Protein AF-A0A176Z2N1-F1 (afdb_monomer)

Nearest PDB structures (foldseek):
  4nwi-assembly1_A  TM=4.231E-01  e=1.237E+00  Drosophila melanogaster
  5csk-assembly1_A  TM=3.607E-01  e=2.007E+00  Saccharomyces cerevisiae S288C
  2cn1-assembly1_A  TM=3.795E-01  e=9.661E+00  Homo sapiens
  6yra-assembly2_D  TM=1.879E-01  e=8.561E+00  Pseudomonas jessenii

Secondary structure (DSSP, 8-state):
----HHHHHHHHHHHHHHHH-HHHHHHHHHTSTTGGGTTPEE-HHHHHHHTT-TTS-TTS-B-BSS--STTTBT--BSEEEEEE-TTS--EEEEEEEEE-TT----TT-HHHHHHHHHHHHHHHS--TTSPP-SEEEEEEEE-GGGHHHHHHHHTT-SEEEEHHHHHHH-GGG--S--

Solvent-accessible surface area (backbone atoms only — not comparable to full-atom values): 9923 Å² total; per-residue (Å²): 131,84,73,53,74,63,61,46,35,54,48,48,48,54,58,47,36,49,70,76,30,65,66,57,32,25,54,58,27,50,55,30,98,48,36,94,45,27,82,36,46,65,39,54,68,60,41,31,61,60,49,76,42,92,86,56,65,57,39,43,91,49,60,38,74,87,43,80,51,90,24,27,60,65,39,69,38,61,33,48,48,44,32,29,34,86,88,68,83,46,35,33,38,37,41,25,44,75,38,59,85,86,59,77,79,63,94,84,46,59,72,43,63,13,45,49,52,27,33,55,47,34,38,81,56,44,52,93,60,48,73,86,36,77,41,55,44,27,25,35,40,30,36,64,94,43,46,79,81,39,51,93,45,47,83,43,27,72,20,76,47,34,53,65,53,40,40,71,78,40,55,93,59,59,66,60,77,130

Sequence (178 aa):
MKYGSIEYQYAAPIARSLVEDAEFRRWVLSKSKFSSSSDARILHKEMQAYRKNPTAEWWRFYFTEGCRCLGCSGKETDILAMFEDDGGSRRFAIHFEIKQPKDKFKADGVQARGYPLRAECWVDKPPPKVLPHHDASTGIFFSEGKRAEYAPHLDNFQTKITFEEIEREFPHLAEWAR

Organism: NCBI:txid1497615

Radius of gyration: 15.25 Å; Cα contacts (8 Å, |Δi|>4): 313; chains: 1; bounding box: 37×38×39 Å

pLDDT: mean 91.98, std 9.66, range [39.25, 98.69]

Structure (mmCIF, N/CA/C/O backbone):
data_AF-A0A176Z2N1-F1
#
_entry.id   AF-A0A176Z2N1-F1
#
loop_
_atom_site.group_PDB
_atom_site.id
_atom_site.type_symbol
_atom_site.label_atom_id
_atom_site.label_alt_id
_atom_site.label_comp_id
_atom_site.label_asym_id
_atom_site.label_entity_id
_atom_site.label_seq_id
_atom_site.pdbx_PDB_ins_code
_atom_site.Cartn_x
_atom_site.Cartn_y
_atom_site.Cartn_z
_atom_site.occupancy
_atom_site.B_iso_or_equiv
_atom_site.auth_seq_id
_atom_site.auth_comp_id
_atom_site.auth_asym_id
_atom_site.auth_atom_id
_atom_site.pdbx_PDB_model_num
ATOM 1 N N . MET A 1 1 ? 1.803 21.192 -1.354 1.00 39.25 1 MET A N 1
ATOM 2 C CA . MET A 1 1 ? 0.662 20.584 -0.642 1.00 39.25 1 MET A CA 1
ATOM 3 C C . MET A 1 1 ? 1.241 19.881 0.579 1.00 39.25 1 MET A C 1
ATOM 5 O O . MET A 1 1 ? 2.007 18.945 0.397 1.00 39.25 1 MET A O 1
ATOM 9 N N . LYS A 1 2 ? 1.045 20.412 1.794 1.00 45.78 2 LYS A N 1
ATOM 10 C CA . LYS A 1 2 ? 1.448 19.690 3.010 1.00 45.78 2 LYS A CA 1
ATOM 11 C C . LYS A 1 2 ? 0.442 18.557 3.160 1.00 45.78 2 LYS A C 1
ATOM 13 O O . LYS A 1 2 ? -0.729 18.833 3.377 1.00 45.78 2 LYS A O 1
ATOM 18 N N . TYR A 1 3 ? 0.884 17.324 2.984 1.00 50.28 3 TYR A N 1
ATOM 19 C CA . TYR A 1 3 ? 0.148 16.178 3.505 1.00 50.28 3 TYR A CA 1
ATOM 20 C C . TYR A 1 3 ? -0.164 16.422 4.975 1.00 50.28 3 TYR A C 1
ATOM 22 O O . TYR A 1 3 ? 0.659 17.037 5.671 1.00 50.28 3 TYR A O 1
ATOM 30 N N . GLY A 1 4 ? -1.351 16.016 5.415 1.00 64.75 4 GLY A N 1
ATOM 31 C CA . GLY A 1 4 ? -1.772 16.277 6.780 1.00 64.75 4 GLY A CA 1
ATOM 32 C C . GLY A 1 4 ? -0.732 15.702 7.734 1.00 64.75 4 GLY A C 1
ATOM 33 O O . GLY A 1 4 ? -0.308 14.559 7.575 1.00 64.75 4 GLY A O 1
ATOM 34 N N . SER A 1 5 ? -0.301 16.478 8.731 1.00 74.69 5 SER A N 1
ATOM 35 C CA . SER A 1 5 ? 0.579 15.955 9.786 1.00 74.69 5 SER A CA 1
ATOM 36 C C . SER A 1 5 ? 0.001 14.676 10.404 1.00 74.69 5 SER A C 1
ATOM 38 O O . SER A 1 5 ? 0.757 13.792 10.780 1.00 74.69 5 SER A O 1
ATOM 40 N N . ILE A 1 6 ? -1.331 14.558 10.421 1.00 82.31 6 ILE A N 1
ATOM 41 C CA . ILE A 1 6 ? -2.071 13.398 10.920 1.00 82.31 6 ILE A CA 1
ATOM 42 C C . ILE A 1 6 ? -1.994 12.205 9.960 1.00 82.31 6 ILE A C 1
ATOM 44 O O . ILE A 1 6 ? -1.654 11.115 10.393 1.00 82.31 6 ILE A O 1
ATOM 48 N N . GLU A 1 7 ? -2.224 12.375 8.655 1.00 84.94 7 GLU A N 1
ATOM 49 C CA . GLU A 1 7 ? -2.075 11.264 7.696 1.00 84.94 7 GLU A CA 1
ATOM 50 C C . GLU A 1 7 ? -0.650 10.679 7.750 1.00 84.94 7 GLU A C 1
ATOM 52 O O . GLU A 1 7 ? -0.448 9.483 7.554 1.00 84.94 7 GLU A O 1
ATOM 57 N N . TYR A 1 8 ? 0.355 11.509 8.067 1.00 89.62 8 TYR A N 1
ATOM 58 C CA . TYR A 1 8 ? 1.741 11.061 8.244 1.00 89.62 8 TYR A CA 1
ATOM 59 C C . TYR A 1 8 ? 1.940 10.253 9.514 1.00 89.62 8 TYR A C 1
ATOM 61 O O . TYR A 1 8 ? 2.638 9.244 9.472 1.00 89.62 8 TYR A O 1
ATOM 69 N N . GLN A 1 9 ? 1.304 10.664 10.611 1.00 91.50 9 GLN A N 1
ATOM 70 C CA . GLN A 1 9 ? 1.348 9.945 11.883 1.00 91.50 9 GLN A CA 1
ATOM 71 C C . GLN A 1 9 ? 0.849 8.503 11.753 1.00 91.50 9 GLN A C 1
ATOM 73 O O . GLN A 1 9 ? 1.399 7.622 12.398 1.00 91.50 9 GLN A O 1
ATOM 78 N N . TYR A 1 10 ? -0.130 8.244 10.882 1.00 93.62 10 TYR A N 1
ATOM 79 C CA . TYR A 1 10 ? -0.633 6.887 10.652 1.00 93.62 10 TYR A CA 1
ATOM 80 C C . TYR A 1 10 ? 0.127 6.149 9.544 1.00 93.62 10 TYR A C 1
ATOM 82 O O . TYR A 1 10 ? 0.438 4.970 9.681 1.00 93.62 10 TYR A O 1
ATOM 90 N N . ALA A 1 11 ? 0.471 6.824 8.445 1.00 94.62 11 ALA A N 1
ATOM 91 C CA . ALA A 1 11 ? 1.117 6.164 7.313 1.00 94.62 11 ALA A CA 1
ATOM 92 C C . ALA A 1 11 ? 2.587 5.795 7.580 1.00 94.62 11 ALA A C 1
ATOM 94 O O . ALA A 1 11 ? 3.043 4.731 7.159 1.00 94.62 11 ALA A O 1
ATOM 95 N N . ALA A 1 12 ? 3.340 6.661 8.267 1.00 94.38 12 ALA A N 1
ATOM 96 C CA . ALA A 1 12 ? 4.781 6.486 8.425 1.00 94.38 12 ALA A CA 1
ATOM 97 C C . ALA A 1 12 ? 5.165 5.269 9.289 1.00 94.38 12 ALA A C 1
ATOM 99 O O . ALA A 1 12 ? 6.054 4.533 8.853 1.00 94.38 12 ALA A O 1
ATOM 100 N N . PRO A 1 13 ? 4.520 4.992 10.446 1.00 95.44 13 PRO A N 1
ATOM 101 C CA . PRO A 1 13 ? 4.785 3.769 11.204 1.00 95.44 13 PRO A CA 1
ATOM 102 C C . PRO A 1 13 ? 4.509 2.515 10.375 1.00 95.44 13 PRO A C 1
ATOM 104 O O . PRO A 1 13 ? 5.369 1.650 10.293 1.00 95.44 13 PRO A O 1
ATOM 107 N N . 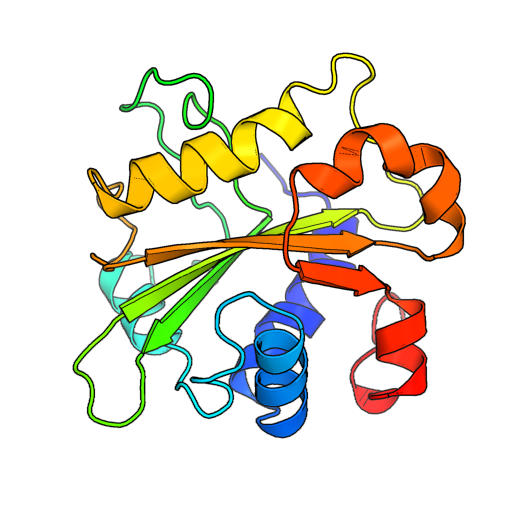ILE A 1 14 ? 3.387 2.464 9.647 1.00 97.12 14 ILE A N 1
ATOM 108 C CA . ILE A 1 14 ? 3.047 1.327 8.776 1.00 97.12 14 ILE A CA 1
ATOM 109 C C . ILE A 1 14 ? 4.110 1.123 7.697 1.00 97.12 14 ILE A C 1
ATOM 111 O O . ILE A 1 14 ? 4.614 0.014 7.525 1.00 97.12 14 ILE A O 1
ATOM 115 N N . ALA A 1 15 ? 4.467 2.185 6.968 1.00 97.44 15 ALA A N 1
ATOM 116 C CA . ALA A 1 15 ? 5.475 2.100 5.919 1.00 97.44 15 ALA A CA 1
ATOM 117 C C . ALA A 1 15 ? 6.828 1.637 6.482 1.00 97.44 15 ALA A C 1
ATOM 119 O O . ALA A 1 15 ? 7.467 0.759 5.905 1.00 97.44 15 ALA A O 1
ATOM 120 N N . ARG A 1 16 ? 7.247 2.168 7.636 1.00 96.75 16 ARG A N 1
ATOM 121 C CA . ARG A 1 16 ? 8.471 1.737 8.321 1.00 96.75 16 ARG A CA 1
ATOM 122 C C . ARG A 1 16 ? 8.409 0.256 8.699 1.00 96.75 16 ARG A C 1
ATOM 124 O O . ARG A 1 16 ? 9.327 -0.490 8.365 1.00 96.75 16 ARG A O 1
ATOM 131 N N . SER A 1 17 ? 7.317 -0.190 9.310 1.00 97.69 17 SER A N 1
ATOM 132 C CA . SER A 1 17 ? 7.137 -1.581 9.731 1.00 97.69 17 SER A CA 1
ATOM 133 C C . SER A 1 17 ? 7.116 -2.560 8.566 1.00 97.69 17 SER A C 1
ATOM 135 O O . SER A 1 17 ? 7.651 -3.654 8.691 1.00 97.69 17 SER A O 1
ATOM 137 N N . LEU A 1 18 ? 6.588 -2.171 7.398 1.00 98.25 18 LEU A N 1
ATOM 138 C CA . LEU A 1 18 ? 6.694 -3.001 6.192 1.00 98.25 18 LEU A CA 1
ATOM 139 C C . LEU A 1 18 ? 8.155 -3.306 5.821 1.00 98.25 18 LEU A C 1
ATOM 141 O O . LEU A 1 18 ? 8.418 -4.330 5.189 1.00 98.25 18 LEU A O 1
ATOM 145 N N . VAL A 1 19 ? 9.105 -2.446 6.197 1.00 98.06 19 VAL A N 1
ATOM 146 C CA . VAL A 1 19 ? 10.543 -2.640 5.976 1.00 98.06 19 VAL A CA 1
ATOM 147 C C . VAL A 1 19 ? 11.188 -3.388 7.138 1.00 98.06 19 VAL A C 1
ATOM 149 O O . VAL A 1 19 ? 11.840 -4.410 6.916 1.00 98.06 19 VAL A O 1
ATOM 152 N N . GLU A 1 20 ? 11.006 -2.879 8.352 1.00 97.38 20 GLU A N 1
ATOM 153 C CA . GLU A 1 20 ? 11.778 -3.269 9.536 1.00 97.38 20 GLU A CA 1
ATOM 154 C C . GLU A 1 20 ? 11.238 -4.525 10.231 1.00 97.38 20 GLU A C 1
ATOM 156 O O . GLU A 1 20 ? 12.008 -5.249 10.857 1.00 97.38 20 GLU A O 1
ATOM 161 N N . ASP A 1 21 ? 9.948 -4.829 10.073 1.00 97.75 21 ASP A N 1
ATOM 162 C CA . ASP A 1 21 ? 9.281 -5.945 10.737 1.00 97.75 21 ASP A CA 1
ATOM 163 C C . ASP A 1 21 ? 8.807 -6.977 9.699 1.00 97.75 21 ASP A C 1
ATOM 165 O O . ASP A 1 21 ? 7.813 -6.813 8.984 1.00 97.75 21 ASP A O 1
ATOM 169 N N . ALA A 1 22 ? 9.579 -8.060 9.570 1.00 97.38 22 ALA A N 1
ATOM 170 C CA . ALA A 1 22 ? 9.278 -9.120 8.615 1.00 97.38 22 ALA A CA 1
ATOM 171 C C . ALA A 1 22 ? 7.972 -9.856 8.947 1.00 97.38 22 ALA A C 1
ATOM 173 O O . ALA A 1 22 ? 7.284 -10.295 8.027 1.00 97.38 22 ALA A O 1
ATOM 174 N N . GLU A 1 23 ? 7.622 -9.986 10.227 1.00 98.19 23 GLU A N 1
ATOM 175 C CA . GLU A 1 23 ? 6.392 -10.650 10.652 1.00 98.19 23 GLU A CA 1
ATOM 176 C C . GLU A 1 23 ? 5.171 -9.805 10.285 1.00 98.19 23 GLU A C 1
ATOM 178 O O . GLU A 1 23 ? 4.244 -10.313 9.649 1.00 98.19 23 GLU A O 1
ATOM 183 N N . PHE A 1 24 ? 5.226 -8.499 10.556 1.00 98.38 24 PHE A N 1
ATOM 184 C CA . PHE A 1 24 ? 4.201 -7.553 10.123 1.00 98.38 24 PHE A CA 1
ATOM 185 C C . PHE A 1 24 ? 4.029 -7.562 8.602 1.00 98.38 24 PHE A C 1
ATOM 187 O O . PHE A 1 24 ? 2.908 -7.665 8.101 1.00 98.38 24 PHE A O 1
ATOM 194 N N . ARG A 1 25 ? 5.131 -7.520 7.840 1.00 98.31 25 ARG A N 1
ATOM 195 C CA . ARG A 1 25 ? 5.074 -7.599 6.372 1.00 98.31 25 ARG A CA 1
ATOM 196 C C . ARG A 1 25 ? 4.399 -8.889 5.893 1.00 98.31 25 ARG A C 1
ATOM 198 O O . ARG A 1 25 ? 3.503 -8.807 5.051 1.00 98.31 25 ARG A O 1
ATOM 205 N N . ARG A 1 26 ? 4.778 -10.057 6.433 1.00 98.38 26 ARG A N 1
ATOM 206 C CA . ARG A 1 26 ? 4.129 -11.340 6.094 1.00 98.38 26 ARG A CA 1
ATOM 207 C C . ARG A 1 26 ? 2.638 -11.314 6.406 1.00 98.38 26 ARG A C 1
ATOM 209 O O . ARG A 1 26 ? 1.841 -11.783 5.598 1.00 98.38 26 ARG A O 1
ATOM 216 N N . TRP A 1 27 ? 2.260 -10.755 7.552 1.00 98.50 27 TRP A N 1
ATOM 217 C CA . TRP A 1 27 ? 0.869 -10.649 7.985 1.00 98.50 27 TRP A CA 1
ATOM 218 C C . TRP A 1 27 ? 0.032 -9.720 7.094 1.00 98.50 27 TRP A C 1
ATOM 220 O O . TRP A 1 27 ? -1.099 -10.049 6.740 1.00 98.50 27 TRP A O 1
ATOM 230 N N . VAL A 1 28 ? 0.587 -8.588 6.648 1.00 98.44 28 VAL A N 1
ATOM 231 C CA . VAL A 1 28 ? -0.081 -7.716 5.667 1.00 98.44 28 VAL A CA 1
ATOM 232 C C . VAL A 1 28 ? -0.292 -8.454 4.341 1.00 98.44 28 VAL A C 1
ATOM 234 O O . VAL A 1 28 ? -1.378 -8.392 3.759 1.00 98.44 28 VAL A O 1
A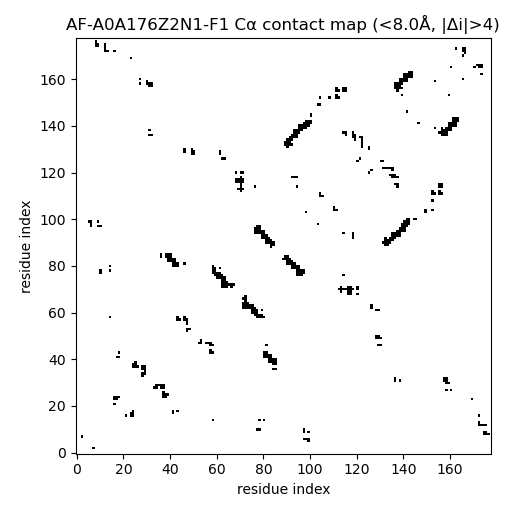TOM 237 N N . LEU A 1 29 ? 0.730 -9.170 3.860 1.00 98.31 29 LEU A N 1
ATOM 238 C CA . LEU A 1 29 ? 0.661 -9.908 2.599 1.00 98.31 29 LEU A CA 1
ATOM 239 C C . LEU A 1 29 ? -0.293 -11.106 2.671 1.00 98.31 29 LEU A C 1
ATOM 241 O O . LEU A 1 29 ? -1.026 -11.338 1.708 1.00 98.31 29 LEU A O 1
ATOM 245 N N . SER A 1 30 ? -0.363 -11.810 3.805 1.00 98.00 30 SER A N 1
ATOM 246 C CA . SER A 1 30 ? -1.275 -12.947 4.000 1.00 98.00 30 SER A CA 1
ATOM 247 C C . SER A 1 30 ? -2.755 -12.551 3.933 1.00 98.00 30 SER A C 1
ATOM 249 O O . SER A 1 30 ? -3.588 -13.361 3.532 1.00 98.00 30 SER A O 1
ATOM 251 N N . LYS A 1 31 ? -3.080 -11.289 4.246 1.00 98.06 31 LYS A N 1
ATOM 252 C CA . LYS A 1 31 ? -4.426 -10.701 4.111 1.00 98.06 31 LYS A CA 1
ATOM 253 C C . LYS A 1 31 ? -4.739 -10.155 2.714 1.00 98.06 31 LYS A C 1
ATOM 255 O O . LYS A 1 31 ? -5.827 -9.625 2.494 1.00 98.06 31 LYS A O 1
ATOM 260 N N . SER A 1 32 ? -3.794 -10.227 1.783 1.00 97.88 32 SER A N 1
ATOM 261 C CA . SER A 1 32 ? -3.948 -9.730 0.414 1.00 97.88 32 SER A CA 1
ATOM 262 C C . SER A 1 32 ? -4.168 -10.872 -0.581 1.00 97.88 32 SER A C 1
ATOM 264 O O . SER A 1 32 ? -4.020 -12.047 -0.247 1.00 97.88 32 SER A O 1
ATOM 266 N N . LYS A 1 33 ? -4.429 -10.538 -1.853 1.00 97.25 33 LYS A N 1
ATOM 267 C CA . LYS A 1 33 ? -4.427 -11.538 -2.938 1.00 97.25 33 LYS A CA 1
ATOM 268 C C . LYS A 1 33 ? -3.049 -12.177 -3.187 1.00 97.25 33 LYS A C 1
ATOM 270 O O . LYS A 1 33 ? -2.954 -13.140 -3.937 1.00 97.25 33 LYS A O 1
ATOM 275 N N . PHE A 1 34 ? -1.990 -11.632 -2.585 1.00 97.31 34 PHE A N 1
ATOM 276 C CA . PHE A 1 34 ? -0.609 -12.104 -2.689 1.00 97.31 34 PHE A CA 1
ATOM 277 C C . PHE A 1 34 ? -0.199 -12.990 -1.504 1.00 97.31 34 PHE A C 1
ATOM 279 O O . PHE A 1 34 ? 0.985 -13.093 -1.195 1.00 97.31 34 PHE A O 1
ATOM 286 N N . SER A 1 35 ? -1.154 -13.633 -0.830 1.00 97.06 35 SER A N 1
ATOM 287 C CA . SER A 1 35 ? -0.889 -14.476 0.342 1.00 97.06 35 SER A CA 1
ATOM 288 C C . SER A 1 35 ? 0.085 -15.627 0.069 1.00 97.06 35 SER A C 1
ATOM 290 O O . SER A 1 35 ? 0.868 -15.974 0.946 1.00 97.06 35 SER A O 1
ATOM 292 N N . SER A 1 36 ? 0.117 -16.161 -1.159 1.00 95.81 36 SER A N 1
ATOM 293 C CA . SER A 1 36 ? 1.099 -17.166 -1.600 1.00 95.81 36 SER A CA 1
ATOM 294 C C . SER A 1 36 ? 2.538 -16.642 -1.681 1.00 95.81 36 SER A C 1
ATOM 296 O O . SER A 1 36 ? 3.466 -17.419 -1.870 1.00 95.81 36 SER A O 1
ATOM 298 N N . SER A 1 37 ? 2.722 -15.326 -1.594 1.00 96.25 37 SER A N 1
ATOM 299 C CA . SER A 1 37 ? 4.006 -14.631 -1.632 1.00 96.25 37 SER A CA 1
ATOM 300 C C . SER A 1 37 ? 4.229 -13.858 -0.330 1.00 96.25 37 SER A C 1
ATOM 302 O O . SER A 1 37 ? 4.782 -12.763 -0.352 1.00 96.25 37 SER A O 1
ATOM 304 N N . SER A 1 38 ? 3.784 -14.396 0.813 1.00 95.31 38 SER A N 1
ATOM 305 C CA . SER A 1 38 ? 3.895 -13.731 2.120 1.00 95.31 38 SER A CA 1
ATOM 306 C C . SER A 1 38 ? 5.330 -13.369 2.502 1.00 95.31 38 SER A C 1
ATOM 308 O O . SER A 1 38 ? 5.539 -12.357 3.162 1.00 95.31 38 SER A O 1
ATOM 310 N N . ASP A 1 39 ? 6.320 -14.142 2.055 1.00 95.56 39 ASP A N 1
ATOM 311 C CA . ASP A 1 39 ? 7.743 -13.880 2.306 1.00 95.56 39 ASP A CA 1
ATOM 312 C C . ASP A 1 39 ? 8.387 -12.913 1.299 1.00 95.56 39 ASP A C 1
ATOM 314 O O . ASP A 1 39 ? 9.597 -12.685 1.346 1.00 95.56 39 ASP A O 1
ATOM 318 N N . ALA A 1 40 ? 7.595 -12.301 0.410 1.00 97.56 40 ALA A N 1
ATOM 319 C CA . ALA A 1 40 ? 8.099 -11.358 -0.578 1.00 97.56 40 ALA A CA 1
ATOM 320 C C . ALA A 1 40 ? 8.862 -10.193 0.070 1.00 97.56 40 ALA A C 1
ATOM 322 O O . ALA A 1 40 ? 8.484 -9.615 1.102 1.00 97.56 40 ALA A O 1
ATOM 323 N N . ARG A 1 41 ? 9.961 -9.816 -0.579 1.00 97.38 41 ARG A N 1
ATOM 324 C CA . ARG A 1 41 ? 10.839 -8.739 -0.133 1.00 97.38 41 ARG A CA 1
ATOM 325 C C . ARG A 1 41 ? 10.266 -7.399 -0.569 1.00 97.38 41 ARG A C 1
ATOM 327 O O . ARG A 1 41 ? 9.921 -7.217 -1.731 1.00 97.38 41 ARG A O 1
ATOM 334 N N . ILE A 1 42 ? 10.233 -6.429 0.340 1.00 98.25 42 ILE A N 1
ATOM 335 C CA . ILE A 1 42 ? 9.865 -5.055 -0.008 1.00 98.25 42 ILE A CA 1
ATOM 336 C C . ILE A 1 42 ? 11.009 -4.325 -0.725 1.00 98.25 42 ILE A C 1
ATOM 338 O O . ILE A 1 42 ? 12.154 -4.309 -0.264 1.00 98.25 42 ILE A O 1
ATOM 342 N N . LEU A 1 43 ? 10.677 -3.661 -1.830 1.00 97.62 43 LEU A N 1
ATOM 343 C CA . LEU A 1 43 ? 11.600 -2.982 -2.744 1.00 97.62 43 LEU A CA 1
ATOM 344 C C . LEU A 1 43 ? 11.889 -1.520 -2.360 1.00 97.62 43 LEU A C 1
ATOM 346 O O . LEU A 1 43 ? 12.127 -0.680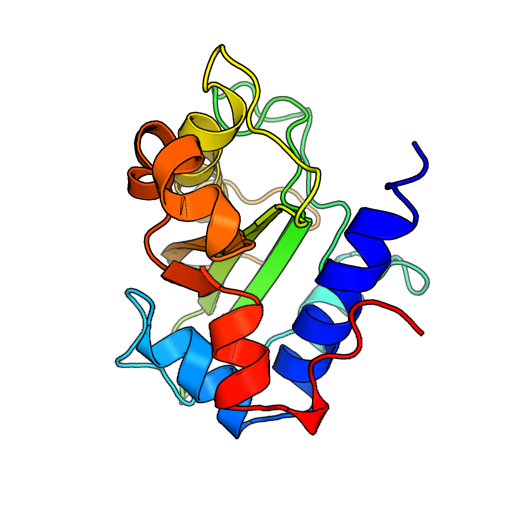 -3.225 1.00 97.62 43 LEU A O 1
ATOM 350 N N . HIS A 1 44 ? 11.839 -1.168 -1.072 1.00 96.81 44 HIS A N 1
ATOM 351 C CA . HIS A 1 44 ? 11.935 0.230 -0.622 1.00 96.81 44 HIS A CA 1
ATOM 352 C C . HIS A 1 44 ? 13.208 0.953 -1.112 1.00 96.81 44 HIS A C 1
ATOM 354 O O . HIS A 1 44 ? 13.141 2.123 -1.491 1.00 96.81 44 HIS A O 1
ATOM 360 N N . LYS A 1 45 ? 14.363 0.268 -1.163 1.00 95.38 45 LYS A N 1
ATOM 361 C CA . LYS A 1 45 ? 15.632 0.850 -1.643 1.00 95.38 45 LYS A CA 1
ATOM 362 C C . LYS A 1 45 ? 15.601 1.089 -3.147 1.00 95.38 45 LYS A C 1
ATOM 364 O O . LYS A 1 45 ? 16.032 2.141 -3.612 1.00 95.38 45 LYS A O 1
ATOM 369 N N . GLU A 1 46 ? 15.071 0.135 -3.900 1.00 95.81 46 GLU A N 1
ATOM 370 C CA . GLU A 1 46 ? 14.914 0.221 -5.346 1.00 95.81 46 GLU A CA 1
ATOM 371 C C . GLU A 1 46 ? 13.921 1.323 -5.718 1.00 95.81 46 GLU A C 1
ATOM 373 O O . GLU A 1 46 ? 14.205 2.128 -6.602 1.00 95.81 46 GLU A O 1
ATOM 378 N N . MET A 1 47 ? 12.801 1.422 -4.997 1.00 95.62 47 MET A N 1
ATOM 379 C CA . MET A 1 47 ? 11.822 2.500 -5.150 1.00 95.62 47 MET A CA 1
ATOM 380 C C . MET A 1 47 ? 12.469 3.866 -4.894 1.00 95.62 47 MET A C 1
ATOM 382 O O . MET A 1 47 ? 12.316 4.785 -5.701 1.00 95.62 47 MET A O 1
ATOM 386 N N . GLN A 1 48 ? 13.248 3.992 -3.815 1.00 94.12 48 GLN A N 1
ATOM 387 C CA . GLN A 1 48 ? 13.963 5.224 -3.482 1.00 94.12 48 GLN A CA 1
ATOM 388 C C . GLN A 1 48 ? 14.970 5.624 -4.568 1.00 94.12 48 GLN A C 1
ATOM 390 O O . GLN A 1 48 ? 14.974 6.769 -5.028 1.00 94.12 48 GLN A O 1
ATOM 395 N N . ALA A 1 49 ? 15.798 4.676 -5.011 1.00 93.06 49 ALA A N 1
ATOM 396 C CA . ALA A 1 49 ? 16.794 4.905 -6.052 1.00 93.06 49 ALA A CA 1
ATOM 397 C C . ALA A 1 49 ? 16.140 5.306 -7.386 1.00 93.06 49 ALA A C 1
ATOM 399 O O . ALA A 1 49 ? 16.608 6.224 -8.063 1.00 93.06 49 ALA A O 1
ATOM 400 N N . TYR A 1 50 ? 15.018 4.672 -7.739 1.00 92.62 50 TYR A N 1
ATOM 401 C CA . TYR A 1 50 ? 14.318 4.908 -9.001 1.00 92.62 50 TYR A CA 1
ATOM 402 C C . TYR A 1 50 ? 13.694 6.306 -9.094 1.00 92.62 50 TYR A C 1
ATOM 404 O O . TYR A 1 50 ? 13.698 6.924 -10.160 1.00 92.62 50 TYR A O 1
ATOM 412 N N . ARG A 1 51 ? 13.217 6.858 -7.971 1.00 87.44 51 ARG A N 1
A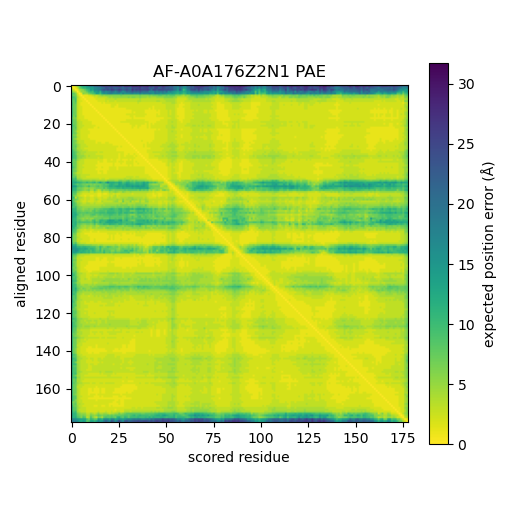TOM 413 C CA . ARG A 1 51 ? 12.607 8.200 -7.917 1.00 87.44 51 ARG A CA 1
ATOM 414 C C . ARG A 1 51 ? 13.594 9.348 -8.138 1.00 87.44 51 ARG A C 1
ATOM 416 O O . ARG A 1 51 ? 13.141 10.467 -8.382 1.00 87.44 51 ARG A O 1
ATOM 423 N N . LYS A 1 52 ? 14.909 9.101 -8.039 1.00 78.31 52 LYS A N 1
ATOM 424 C CA . LYS A 1 52 ? 15.986 10.105 -8.183 1.00 78.31 52 LYS A CA 1
ATOM 425 C C . LYS A 1 52 ? 15.821 11.338 -7.275 1.00 78.31 52 LYS A C 1
ATOM 427 O O . LYS A 1 52 ? 16.311 12.415 -7.600 1.00 78.31 52 LYS A O 1
ATOM 432 N N . ASN A 1 53 ? 15.131 11.192 -6.141 1.00 81.50 53 ASN A N 1
ATOM 433 C CA . ASN A 1 53 ? 15.002 12.230 -5.120 1.00 81.50 53 ASN A CA 1
ATOM 434 C C . ASN A 1 53 ? 15.363 11.639 -3.747 1.00 81.50 53 ASN A C 1
ATOM 436 O O . ASN A 1 53 ? 14.522 10.959 -3.161 1.00 81.50 53 ASN A O 1
ATOM 440 N N . PRO A 1 54 ? 16.573 11.902 -3.223 1.00 70.31 54 PRO A N 1
ATOM 441 C CA . PRO A 1 54 ? 17.070 11.252 -2.014 1.00 70.31 54 PRO A CA 1
ATOM 442 C C . PRO A 1 54 ? 16.328 11.665 -0.738 1.00 70.31 54 PRO A C 1
ATOM 444 O O . PRO A 1 54 ? 16.393 10.931 0.241 1.00 70.31 54 PRO A O 1
ATOM 447 N N . THR A 1 55 ? 15.624 12.802 -0.733 1.00 74.94 55 THR A N 1
ATOM 448 C CA . THR A 1 55 ? 14.896 13.307 0.445 1.00 74.94 55 THR A CA 1
ATOM 449 C C . THR A 1 55 ? 13.418 12.934 0.447 1.00 74.94 55 THR A C 1
ATOM 451 O O . THR A 1 55 ? 12.722 13.179 1.430 1.00 74.94 55 THR A O 1
ATOM 454 N N . ALA A 1 56 ? 12.910 12.366 -0.650 1.00 81.81 56 ALA A N 1
ATOM 455 C CA . ALA A 1 56 ? 11.549 11.864 -0.680 1.00 81.81 56 ALA A CA 1
ATOM 456 C C . ALA A 1 56 ? 11.468 10.561 0.115 1.00 81.81 56 ALA A C 1
ATOM 458 O O . ALA A 1 56 ? 12.313 9.692 -0.031 1.00 81.81 56 ALA A O 1
ATOM 459 N N . GLU A 1 57 ? 10.415 10.404 0.900 1.00 91.94 57 GLU A N 1
ATOM 460 C CA . GLU A 1 57 ? 10.017 9.106 1.439 1.00 91.94 57 GLU A CA 1
ATOM 461 C C . GLU A 1 57 ? 9.674 8.138 0.292 1.00 91.94 57 GLU A C 1
ATOM 463 O O . GLU A 1 57 ? 8.974 8.513 -0.660 1.00 91.94 57 GLU A O 1
ATOM 468 N N . TRP A 1 58 ? 10.131 6.887 0.392 1.00 94.44 58 TRP A N 1
ATOM 469 C CA . TRP A 1 58 ? 10.030 5.896 -0.687 1.00 94.44 58 TRP A CA 1
ATOM 470 C C . TRP A 1 58 ? 8.589 5.495 -1.022 1.00 94.44 58 TRP A C 1
ATOM 472 O O . TRP A 1 58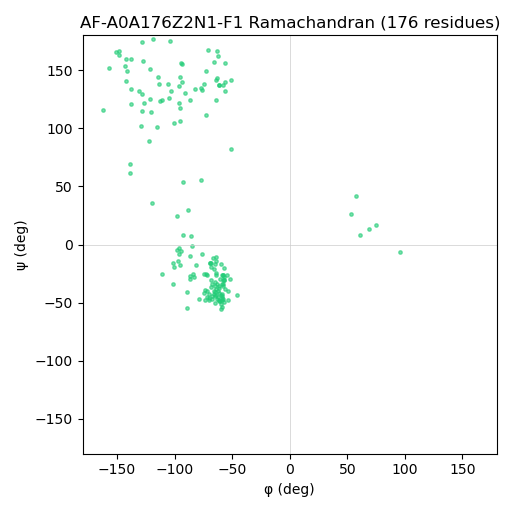 ? 8.345 5.009 -2.124 1.00 94.44 58 TRP A O 1
ATOM 482 N N . TRP A 1 59 ? 7.644 5.692 -0.099 1.00 94.50 59 TRP A N 1
ATOM 483 C CA . TRP A 1 59 ? 6.282 5.150 -0.143 1.00 94.50 59 TRP A CA 1
ATOM 484 C C . TRP A 1 59 ? 5.195 6.143 -0.585 1.00 94.50 59 TRP A C 1
ATOM 486 O O . TRP A 1 59 ? 4.117 5.716 -0.981 1.00 94.50 59 TRP A O 1
ATOM 496 N N . ARG A 1 60 ? 5.457 7.454 -0.580 1.00 92.00 60 ARG A N 1
ATOM 497 C CA . ARG A 1 60 ? 4.438 8.514 -0.776 1.00 92.00 60 ARG A CA 1
ATOM 498 C C . ARG A 1 60 ? 4.686 9.397 -1.992 1.00 92.00 60 ARG A C 1
ATOM 500 O O . ARG A 1 60 ? 5.716 9.301 -2.664 1.00 92.00 60 ARG A O 1
ATOM 507 N N . PHE A 1 61 ? 3.765 10.324 -2.262 1.00 89.56 61 PHE A N 1
ATOM 508 C CA . PHE A 1 61 ? 3.827 11.254 -3.391 1.00 89.56 61 PHE A CA 1
ATOM 509 C C . PHE A 1 61 ? 3.920 10.521 -4.725 1.00 89.56 61 PHE A C 1
ATOM 511 O O . PHE A 1 61 ? 4.708 10.884 -5.605 1.00 89.56 61 PHE A O 1
ATOM 518 N N . TYR A 1 62 ? 3.145 9.445 -4.848 1.00 89.62 62 TYR A N 1
ATOM 519 C CA . TYR A 1 62 ? 2.936 8.738 -6.101 1.00 89.62 62 TYR A CA 1
ATOM 520 C C . TYR A 1 62 ? 1.598 9.168 -6.689 1.00 89.62 62 TYR A C 1
ATOM 522 O O . TYR A 1 62 ? 0.535 8.751 -6.242 1.00 89.62 62 TYR A O 1
ATOM 530 N N . PHE A 1 63 ? 1.675 10.006 -7.714 1.00 89.94 63 PHE A N 1
ATOM 531 C CA . PHE A 1 63 ? 0.553 10.442 -8.533 1.00 89.94 63 PHE A CA 1
ATOM 532 C C . PHE A 1 63 ? 1.061 10.697 -9.955 1.00 89.94 63 PHE A C 1
ATOM 534 O O . PHE A 1 63 ? 2.269 10.787 -10.200 1.00 89.94 63 PHE A O 1
ATOM 541 N N . THR A 1 64 ? 0.144 10.827 -10.908 1.00 87.56 64 THR A N 1
ATOM 542 C CA . THR A 1 64 ? 0.472 11.250 -12.271 1.00 87.56 64 THR A CA 1
ATOM 543 C C . THR A 1 64 ? -0.624 12.150 -12.819 1.00 87.56 64 THR A C 1
ATOM 545 O O . THR A 1 64 ? -1.809 11.906 -12.608 1.00 87.56 64 THR A O 1
ATOM 548 N N . GLU A 1 65 ? -0.235 13.193 -13.543 1.00 86.38 65 GLU A N 1
ATOM 549 C CA . GLU A 1 65 ? -1.166 14.019 -14.322 1.00 86.38 65 GLU A CA 1
ATOM 550 C C . GLU A 1 65 ? -1.211 13.597 -15.797 1.00 86.38 65 GLU A C 1
ATOM 552 O O . GLU A 1 65 ? -2.120 13.981 -16.532 1.00 86.38 65 GLU A O 1
ATOM 557 N N . GLY A 1 66 ? -0.242 12.782 -16.231 1.00 83.44 66 GLY A N 1
ATOM 558 C CA . GLY A 1 66 ? -0.118 12.340 -17.620 1.00 83.44 66 GLY A CA 1
ATOM 559 C C . GLY A 1 66 ? -1.147 11.280 -18.014 1.00 83.44 66 GLY A C 1
ATOM 560 O O . GLY A 1 66 ? -1.501 11.176 -19.185 1.00 83.44 66 GLY A O 1
ATOM 561 N N . CYS A 1 67 ? -1.666 10.515 -17.049 1.00 86.38 67 CYS A N 1
ATOM 562 C CA . CYS A 1 67 ? -2.726 9.546 -17.303 1.00 86.38 67 CYS A CA 1
ATOM 563 C C . CYS A 1 67 ? -4.101 10.149 -16.981 1.00 86.38 67 CYS A C 1
ATOM 565 O O . CYS A 1 67 ? -4.370 10.551 -15.850 1.00 86.38 67 CYS A O 1
ATOM 567 N N . ARG A 1 68 ? -4.982 10.177 -17.989 1.00 85.62 68 ARG A N 1
ATOM 568 C CA . ARG A 1 68 ? -6.348 10.724 -17.906 1.00 85.62 68 ARG A CA 1
ATOM 569 C C . ARG A 1 68 ? -7.415 9.682 -17.550 1.00 85.62 68 ARG A C 1
ATOM 571 O O . ARG A 1 68 ? -8.599 9.999 -17.605 1.00 85.62 68 ARG A O 1
ATOM 578 N N . CYS A 1 69 ? -7.031 8.451 -17.195 1.00 86.31 69 CYS A N 1
ATOM 579 C CA . CYS A 1 69 ? -8.007 7.470 -16.721 1.00 86.31 69 CYS A CA 1
ATOM 580 C C . CYS A 1 69 ? -8.619 7.918 -15.382 1.00 86.31 69 CYS A C 1
ATOM 582 O O . CYS A 1 69 ? -8.013 8.687 -14.625 1.00 86.31 69 CYS A O 1
ATOM 584 N N . LEU A 1 70 ? -9.809 7.397 -15.074 1.00 82.75 70 LEU A N 1
ATOM 585 C CA . LEU A 1 70 ? -10.573 7.763 -13.876 1.00 82.75 70 LEU A CA 1
ATOM 586 C C . LEU A 1 70 ? -9.812 7.503 -12.560 1.00 82.75 70 LEU A C 1
ATOM 588 O O . LEU A 1 70 ? -10.065 8.188 -11.572 1.00 82.75 70 LEU A O 1
ATOM 592 N N . GLY A 1 71 ? -8.866 6.555 -12.543 1.00 83.50 71 GLY A N 1
ATOM 593 C CA . GLY A 1 71 ? -8.056 6.239 -11.360 1.00 83.50 71 GLY A CA 1
ATOM 594 C C . GLY A 1 71 ? -6.834 7.142 -11.144 1.00 83.50 71 GLY A C 1
ATOM 595 O O . GLY A 1 71 ? -6.407 7.338 -10.003 1.00 83.50 71 GLY A O 1
ATOM 596 N N . CYS A 1 72 ? -6.263 7.706 -12.214 1.00 84.88 72 CYS A N 1
ATOM 597 C CA . CYS A 1 72 ? -4.929 8.316 -12.177 1.00 84.88 72 CYS A CA 1
ATOM 598 C C . CYS A 1 72 ? -4.918 9.843 -12.097 1.00 84.88 72 CYS A C 1
ATOM 600 O O . CYS A 1 72 ? -4.023 10.370 -11.450 1.00 84.88 72 CYS A O 1
ATOM 602 N N . SER A 1 73 ? -5.877 10.537 -12.722 1.00 82.94 73 SER A N 1
ATOM 603 C CA . SER A 1 73 ? -5.867 11.990 -12.990 1.00 82.94 73 SER A CA 1
ATOM 604 C C . SER A 1 73 ? -5.578 12.886 -11.765 1.00 82.94 73 SER A C 1
ATOM 606 O O . SER A 1 73 ? -6.500 13.429 -11.150 1.00 82.94 73 SER A O 1
ATOM 608 N N . GLY A 1 74 ? -4.298 13.059 -11.418 1.00 79.25 74 GLY A N 1
ATOM 609 C CA . GLY A 1 74 ? -3.836 13.795 -10.235 1.00 79.25 74 GLY A CA 1
ATOM 610 C C . GLY A 1 74 ? -4.161 13.120 -8.896 1.00 79.25 74 GLY A C 1
ATOM 611 O O . GLY A 1 74 ? -4.093 13.767 -7.854 1.00 79.25 74 GLY A O 1
ATOM 612 N N . LYS A 1 75 ? -4.560 11.843 -8.899 1.00 85.19 75 LYS A N 1
ATOM 613 C CA . LYS A 1 75 ? -4.918 11.113 -7.678 1.00 85.19 75 LYS A CA 1
ATOM 614 C C . LYS A 1 75 ? -3.694 10.399 -7.112 1.00 85.19 75 LYS A C 1
ATOM 616 O O . LYS A 1 75 ? -2.995 9.690 -7.835 1.00 85.19 75 LYS A O 1
ATOM 621 N N . GLU A 1 76 ? -3.472 10.592 -5.820 1.00 87.44 76 GLU A N 1
ATOM 622 C CA . GLU A 1 76 ? -2.376 9.993 -5.063 1.00 87.44 76 GLU A CA 1
ATOM 623 C C . GLU A 1 76 ? -2.822 8.693 -4.373 1.00 87.44 76 GLU A C 1
ATOM 625 O O . GLU A 1 76 ? -4.017 8.463 -4.161 1.00 87.44 76 GLU A O 1
ATOM 630 N N . THR A 1 77 ? -1.852 7.825 -4.089 1.00 91.19 77 THR A N 1
ATOM 631 C CA . THR A 1 77 ? -1.974 6.734 -3.114 1.00 91.19 77 THR A CA 1
ATOM 632 C C . THR A 1 77 ? -1.180 7.113 -1.873 1.00 91.19 77 THR A C 1
ATOM 634 O O . THR A 1 77 ? -0.065 7.620 -2.013 1.00 91.19 77 THR A O 1
ATOM 637 N N . ASP A 1 78 ? -1.723 6.850 -0.687 1.00 94.50 78 ASP A N 1
ATOM 638 C CA . ASP A 1 78 ? -1.071 7.271 0.557 1.00 94.50 78 ASP A CA 1
ATOM 639 C C . ASP A 1 78 ? 0.229 6.497 0.772 1.00 94.50 78 ASP A C 1
ATOM 641 O O . ASP A 1 78 ? 1.274 7.100 1.003 1.00 94.50 78 ASP A O 1
ATOM 645 N N . ILE A 1 79 ? 0.185 5.171 0.594 1.00 97.44 79 ILE A N 1
ATOM 646 C CA . ILE A 1 79 ? 1.367 4.301 0.560 1.00 97.44 79 ILE A CA 1
ATOM 647 C C . ILE A 1 79 ? 1.327 3.474 -0.727 1.00 97.44 79 ILE A C 1
ATOM 649 O O . ILE A 1 79 ? 0.390 2.711 -0.962 1.00 97.44 79 ILE A O 1
ATOM 653 N N . LEU A 1 80 ? 2.366 3.584 -1.552 1.00 97.88 80 LEU A N 1
ATOM 654 C CA . LEU A 1 80 ? 2.697 2.584 -2.561 1.00 97.88 80 LEU A CA 1
ATOM 655 C C . LEU A 1 80 ? 3.743 1.645 -1.963 1.00 97.88 80 LEU A C 1
ATOM 657 O O . LEU A 1 80 ? 4.851 2.083 -1.658 1.00 97.88 80 LEU A O 1
ATOM 661 N N . ALA A 1 81 ? 3.409 0.365 -1.828 1.00 98.38 81 ALA A N 1
ATOM 662 C CA . ALA A 1 81 ? 4.351 -0.668 -1.414 1.00 98.38 81 ALA A CA 1
ATOM 663 C C . ALA A 1 81 ? 4.596 -1.634 -2.570 1.00 98.38 81 ALA A C 1
ATOM 665 O O . ALA A 1 81 ? 3.648 -2.206 -3.103 1.00 98.38 81 ALA A O 1
ATOM 666 N N . MET A 1 82 ? 5.855 -1.806 -2.968 1.00 98.44 82 MET A N 1
ATOM 667 C CA . MET A 1 82 ? 6.227 -2.745 -4.023 1.00 98.44 82 MET A CA 1
ATOM 668 C C . MET A 1 82 ? 7.054 -3.884 -3.460 1.00 98.44 82 MET A C 1
ATOM 670 O O . MET A 1 82 ? 7.958 -3.668 -2.652 1.00 98.44 82 MET A O 1
ATOM 674 N N . PHE A 1 83 ? 6.747 -5.085 -3.923 1.00 98.56 83 PHE A N 1
ATOM 675 C CA . PHE A 1 83 ? 7.339 -6.322 -3.460 1.00 98.56 83 PHE A CA 1
ATOM 676 C C . PHE A 1 83 ? 7.874 -7.124 -4.636 1.00 98.56 83 PHE A C 1
ATOM 678 O O . PHE A 1 83 ? 7.443 -6.955 -5.779 1.00 98.56 83 PHE A O 1
ATOM 685 N N . GLU A 1 84 ? 8.811 -8.001 -4.329 1.00 98.06 84 GLU A N 1
ATOM 686 C CA . GLU A 1 84 ? 9.388 -8.972 -5.243 1.00 98.06 84 GLU A CA 1
ATOM 687 C C . GLU A 1 84 ? 9.301 -10.349 -4.588 1.00 98.06 84 GLU A C 1
ATOM 689 O O . GLU A 1 84 ? 9.619 -10.495 -3.403 1.00 98.06 84 GLU A O 1
ATOM 694 N N . ASP A 1 85 ? 8.779 -11.318 -5.337 1.00 93.88 85 ASP A N 1
ATOM 695 C CA . ASP A 1 85 ? 8.633 -12.697 -4.887 1.00 93.88 85 ASP A CA 1
ATOM 696 C C . ASP A 1 85 ? 9.982 -13.366 -4.603 1.00 93.88 85 ASP A C 1
ATOM 698 O O . ASP A 1 85 ? 11.056 -12.875 -4.969 1.00 93.88 85 ASP A O 1
ATOM 702 N N . ASP A 1 86 ? 9.915 -14.510 -3.925 1.00 83.25 86 ASP A N 1
ATOM 703 C CA . ASP A 1 86 ? 11.098 -15.327 -3.710 1.00 83.25 86 ASP A CA 1
ATOM 704 C C . ASP A 1 86 ? 11.617 -15.839 -5.064 1.00 83.25 86 ASP A C 1
ATOM 706 O O . ASP A 1 86 ? 10.871 -16.417 -5.856 1.00 83.25 86 ASP A O 1
ATOM 710 N N . GLY A 1 87 ? 12.883 -15.554 -5.366 1.00 80.31 87 GLY A N 1
ATOM 711 C CA . GLY A 1 87 ? 13.499 -15.822 -6.670 1.00 80.31 87 GLY A CA 1
ATOM 712 C C . GLY A 1 87 ? 13.510 -14.653 -7.665 1.00 80.31 87 GLY A C 1
ATOM 713 O O . GLY A 1 87 ? 14.175 -14.761 -8.695 1.00 80.31 87 GLY A O 1
ATOM 714 N N . GLY A 1 88 ? 12.859 -13.521 -7.372 1.00 86.06 88 GLY A N 1
ATOM 715 C CA . GLY A 1 88 ? 13.004 -12.296 -8.173 1.00 86.06 88 GLY A CA 1
ATOM 716 C C . GLY A 1 88 ? 12.283 -12.300 -9.524 1.00 86.06 88 GLY A C 1
ATOM 717 O O . GLY A 1 88 ? 12.597 -11.487 -10.395 1.00 86.06 88 GLY A O 1
ATOM 718 N N . SER A 1 89 ? 11.338 -13.218 -9.720 1.00 88.00 89 SER A N 1
ATOM 719 C CA . SER A 1 89 ? 10.668 -13.452 -11.000 1.00 88.00 89 SER A CA 1
ATOM 720 C C . SER A 1 89 ? 9.460 -12.541 -11.217 1.00 88.00 89 SER A C 1
ATOM 722 O O . SER A 1 89 ? 9.117 -12.203 -12.352 1.00 88.00 89 SER A O 1
ATOM 724 N N . ARG A 1 90 ? 8.830 -12.095 -10.126 1.00 96.06 90 ARG A N 1
ATOM 725 C CA . ARG A 1 90 ? 7.593 -11.323 -10.145 1.00 96.06 90 ARG A CA 1
ATOM 726 C C . ARG A 1 90 ? 7.646 -10.187 -9.141 1.00 96.06 90 ARG A C 1
ATOM 728 O O . ARG A 1 90 ? 7.695 -10.368 -7.929 1.00 96.06 90 ARG A O 1
ATOM 735 N N . ARG A 1 91 ? 7.497 -8.981 -9.679 1.00 98.06 91 ARG A N 1
ATOM 736 C CA . ARG A 1 91 ? 7.192 -7.773 -8.905 1.00 98.06 91 ARG A CA 1
ATOM 737 C C . ARG A 1 91 ? 5.704 -7.504 -8.855 1.00 98.06 91 ARG A C 1
ATOM 739 O O . ARG A 1 91 ? 5.042 -7.606 -9.889 1.00 98.06 91 ARG A O 1
ATOM 746 N N . PHE A 1 92 ? 5.212 -7.083 -7.702 1.00 98.56 92 PHE A N 1
ATOM 747 C CA . PHE A 1 92 ? 3.832 -6.652 -7.532 1.00 98.56 92 PHE A CA 1
ATOM 748 C C . PHE A 1 92 ? 3.727 -5.456 -6.587 1.00 98.56 92 PHE A C 1
ATOM 750 O O . PHE A 1 92 ? 4.642 -5.179 -5.812 1.00 98.56 92 PHE A O 1
ATOM 757 N N . ALA A 1 93 ? 2.622 -4.722 -6.675 1.00 98.50 93 ALA A N 1
ATOM 758 C CA . ALA A 1 93 ? 2.376 -3.534 -5.869 1.00 98.50 93 ALA A CA 1
ATOM 759 C C . ALA A 1 93 ? 1.098 -3.658 -5.033 1.00 98.50 93 ALA A C 1
ATOM 761 O O . ALA A 1 93 ? 0.127 -4.293 -5.438 1.00 98.50 93 ALA A O 1
ATOM 762 N N . ILE A 1 94 ? 1.072 -2.993 -3.882 1.00 98.62 94 ILE A N 1
ATOM 763 C CA . ILE A 1 94 ? -0.156 -2.713 -3.141 1.00 98.62 94 ILE A CA 1
ATOM 764 C C . ILE A 1 94 ? -0.284 -1.203 -2.980 1.00 98.62 94 ILE A C 1
ATOM 766 O O . ILE A 1 94 ? 0.626 -0.530 -2.493 1.00 98.62 94 ILE A O 1
ATOM 770 N N . HIS A 1 95 ? -1.428 -0.683 -3.412 1.00 98.31 95 HIS A N 1
ATOM 771 C CA . HIS A 1 95 ? -1.812 0.712 -3.249 1.00 98.31 95 HIS A CA 1
ATOM 772 C C . HIS A 1 95 ? -2.669 0.826 -1.996 1.00 98.31 95 HIS A C 1
ATOM 774 O O . HIS A 1 95 ? -3.827 0.397 -2.008 1.00 98.31 95 HIS A O 1
ATOM 780 N N . PHE A 1 96 ? -2.109 1.380 -0.925 1.00 98.31 96 PHE A N 1
ATOM 781 C CA . PHE A 1 96 ? -2.840 1.576 0.316 1.00 98.31 96 PHE A CA 1
ATOM 782 C C . PHE A 1 96 ? -3.406 2.990 0.430 1.00 98.31 96 PHE A C 1
ATOM 784 O O . PHE A 1 96 ? -2.709 3.971 0.161 1.00 98.31 96 PHE A O 1
ATOM 791 N N . GLU A 1 97 ? -4.657 3.054 0.877 1.00 97.38 97 GLU A N 1
ATOM 792 C CA . GLU A 1 97 ? -5.280 4.237 1.475 1.00 97.38 97 GLU A CA 1
ATOM 793 C C . GLU A 1 97 ? -5.161 4.160 3.005 1.00 97.38 97 GLU A C 1
ATOM 795 O O . GLU A 1 97 ? -5.311 3.085 3.595 1.00 97.38 97 GLU A O 1
ATOM 800 N N . ILE A 1 98 ? -4.958 5.306 3.650 1.00 96.12 98 ILE A N 1
ATOM 801 C CA . ILE A 1 98 ? -4.996 5.480 5.099 1.00 96.12 98 ILE A CA 1
ATOM 802 C C . ILE A 1 98 ? -6.220 6.324 5.457 1.00 96.12 98 ILE A C 1
ATOM 804 O O . ILE A 1 98 ? -6.383 7.441 4.981 1.00 96.12 98 ILE A O 1
ATOM 808 N N . LYS A 1 99 ? -7.087 5.803 6.329 1.00 94.94 99 LYS A N 1
ATOM 809 C CA . LYS A 1 99 ? -8.252 6.520 6.863 1.00 94.94 99 LYS A CA 1
ATOM 810 C C . LYS A 1 99 ? -8.198 6.588 8.383 1.00 94.94 99 LYS A C 1
ATOM 812 O O . LYS A 1 99 ? -8.753 5.721 9.061 1.00 94.94 99 LYS A O 1
ATOM 817 N N . GLN A 1 100 ? -7.562 7.631 8.915 1.00 91.25 100 GLN A N 1
ATOM 818 C CA . GLN A 1 100 ? -7.447 7.836 10.366 1.00 91.25 100 GLN A CA 1
ATOM 819 C C . GLN A 1 100 ? -8.831 8.017 11.038 1.00 91.25 100 GLN A C 1
ATOM 821 O O . GLN A 1 100 ? -9.815 8.291 10.346 1.00 91.25 100 GLN A O 1
ATOM 826 N N . PRO A 1 101 ? -8.966 7.865 12.371 1.00 91.88 101 PRO A N 1
ATOM 827 C CA . PRO A 1 101 ? -10.267 7.789 13.055 1.00 91.88 101 PRO A CA 1
ATOM 828 C C . PRO A 1 101 ? -11.247 8.946 12.795 1.00 91.88 101 PRO A C 1
ATOM 830 O O . PRO A 1 101 ? -12.459 8.773 12.908 1.00 91.88 101 PRO A O 1
ATOM 833 N N . LYS A 1 102 ? -10.753 10.139 12.451 1.00 91.06 102 LYS A N 1
ATOM 834 C CA . LYS A 1 102 ? -11.565 11.326 12.134 1.00 91.06 102 LYS A CA 1
ATOM 835 C C . LYS A 1 102 ? -11.768 11.549 10.634 1.00 91.06 102 LYS A C 1
ATOM 837 O O . LYS A 1 102 ? -12.507 12.464 10.270 1.00 91.06 102 LYS A O 1
ATOM 842 N N . ASP A 1 103 ? -11.136 10.750 9.780 1.00 91.50 103 ASP A N 1
ATOM 843 C CA . ASP A 1 103 ? -11.303 10.854 8.335 1.00 91.50 103 ASP A CA 1
ATOM 844 C C . ASP A 1 103 ? -12.682 10.372 7.901 1.00 91.50 103 ASP A C 1
ATOM 846 O O . ASP A 1 103 ? -13.456 9.773 8.662 1.00 91.50 103 ASP A O 1
ATOM 850 N N . LYS A 1 104 ? -12.984 10.694 6.643 1.00 92.00 104 LYS A N 1
ATOM 851 C CA . LYS A 1 104 ? -14.151 10.222 5.912 1.00 92.00 104 LYS A CA 1
ATOM 852 C C . LYS A 1 104 ? -13.776 9.983 4.457 1.00 92.00 104 LYS A C 1
ATOM 854 O O . LYS A 1 104 ? -12.884 10.639 3.910 1.00 92.00 104 LYS A O 1
ATOM 859 N N . PHE A 1 105 ? -14.500 9.089 3.800 1.00 90.38 105 PHE A N 1
ATOM 860 C CA . PHE A 1 105 ? -14.572 9.132 2.346 1.00 90.38 105 PHE A CA 1
ATOM 861 C C . PHE A 1 105 ? -15.436 10.312 1.903 1.00 90.38 105 PHE A C 1
ATOM 863 O O . PHE A 1 105 ? -16.378 10.718 2.586 1.00 90.38 105 PHE A O 1
ATOM 870 N N . LYS A 1 106 ? -15.119 10.873 0.735 1.00 87.69 106 LYS A N 1
ATOM 871 C CA . LYS A 1 106 ? -16.017 11.831 0.087 1.00 87.69 106 LYS A CA 1
ATOM 872 C C . LYS A 1 106 ? -17.318 11.121 -0.283 1.00 87.69 106 LYS A C 1
ATOM 874 O O . LYS A 1 106 ? -17.282 9.987 -0.757 1.00 87.69 106 LYS A O 1
ATOM 879 N N . ALA A 1 107 ? -18.442 11.818 -0.124 1.00 84.31 107 ALA A N 1
ATOM 880 C CA . ALA A 1 107 ? -19.776 11.271 -0.386 1.00 84.31 107 ALA A CA 1
ATOM 881 C C . ALA A 1 107 ? -19.952 10.760 -1.829 1.00 84.31 107 ALA A C 1
ATOM 883 O O . ALA A 1 107 ? -20.731 9.847 -2.074 1.00 84.31 107 ALA A O 1
ATOM 884 N N . ASP A 1 108 ? -19.195 11.310 -2.783 1.00 86.88 108 ASP A N 1
ATOM 885 C CA . ASP A 1 108 ? -19.213 10.875 -4.182 1.00 86.88 108 ASP A CA 1
ATOM 886 C C . ASP A 1 108 ? -18.601 9.475 -4.409 1.00 86.88 108 ASP A C 1
ATOM 888 O O . ASP A 1 108 ? -18.797 8.875 -5.471 1.00 86.88 108 ASP A O 1
ATOM 892 N N . GLY A 1 109 ? -17.843 8.941 -3.443 1.00 87.56 109 GLY A N 1
ATOM 893 C CA . GLY A 1 109 ? -17.126 7.667 -3.519 1.00 87.56 109 GLY A CA 1
ATOM 894 C C . GLY A 1 109 ? -16.064 7.583 -4.624 1.00 87.56 109 GLY A C 1
ATOM 895 O O . GLY A 1 109 ? -15.520 6.504 -4.861 1.00 87.56 109 GLY A O 1
ATOM 896 N N . VAL A 1 110 ? -15.750 8.688 -5.309 1.00 88.44 110 VAL A N 1
ATOM 897 C CA . VAL A 1 110 ? -14.833 8.705 -6.463 1.00 88.44 110 VAL A CA 1
ATOM 898 C C . VAL A 1 110 ? -13.421 8.321 -6.034 1.00 88.44 110 VAL A C 1
ATOM 900 O O . VAL A 1 110 ? -12.724 7.628 -6.771 1.00 88.44 110 VAL A O 1
ATOM 903 N N . GLN A 1 111 ? -13.005 8.731 -4.831 1.00 88.38 111 GLN A N 1
ATOM 904 C CA . GLN A 1 111 ? -11.697 8.364 -4.287 1.00 88.38 111 GLN A CA 1
ATOM 905 C C . GLN A 1 111 ? -11.545 6.844 -4.176 1.00 88.38 111 GLN A C 1
ATOM 907 O O . GLN A 1 111 ? -10.598 6.298 -4.735 1.00 88.38 111 GLN A O 1
ATOM 912 N N . ALA A 1 112 ? -12.490 6.168 -3.514 1.00 92.75 112 ALA A N 1
ATOM 913 C CA . ALA A 1 112 ? -12.429 4.725 -3.298 1.00 92.75 112 ALA A CA 1
ATOM 914 C C . ALA A 1 112 ? -12.470 3.952 -4.626 1.00 92.75 112 ALA A C 1
ATOM 916 O O . ALA A 1 112 ? -11.606 3.117 -4.872 1.00 92.75 112 ALA A O 1
ATOM 917 N N . ARG A 1 113 ? -13.397 4.301 -5.530 1.00 94.38 113 ARG A N 1
ATOM 918 C CA . ARG A 1 113 ? -13.515 3.650 -6.850 1.00 94.38 113 ARG A CA 1
ATOM 919 C C . ARG A 1 113 ? -12.292 3.853 -7.748 1.00 94.38 113 ARG A C 1
ATOM 921 O O . ARG A 1 113 ? -12.050 3.056 -8.647 1.00 94.38 113 ARG A O 1
ATOM 928 N N . GLY A 1 114 ? -11.519 4.915 -7.524 1.00 93.94 114 GLY A N 1
ATOM 929 C CA . GLY A 1 114 ? -10.314 5.201 -8.299 1.00 93.94 114 GLY A CA 1
ATOM 930 C C . GLY A 1 114 ? -9.135 4.275 -7.987 1.00 93.94 114 GLY A C 1
ATOM 931 O O . GLY A 1 114 ? -8.286 4.087 -8.855 1.00 93.94 114 GLY A O 1
ATOM 932 N N . TYR A 1 115 ? -9.073 3.690 -6.786 1.00 95.44 115 TYR A N 1
ATOM 933 C CA . TYR A 1 115 ? -7.961 2.827 -6.367 1.00 95.44 115 TYR A CA 1
ATOM 934 C C . TYR A 1 115 ? -7.759 1.595 -7.258 1.00 95.44 115 TYR A C 1
ATOM 936 O O . TYR A 1 115 ? -6.654 1.460 -7.787 1.00 95.44 115 TYR A O 1
ATOM 944 N N . PRO A 1 116 ? -8.767 0.725 -7.480 1.00 96.56 116 PRO A N 1
ATOM 945 C CA . PRO A 1 116 ? -8.580 -0.460 -8.318 1.00 96.56 116 PRO A CA 1
ATOM 946 C C . PRO A 1 116 ? -8.207 -0.088 -9.758 1.00 96.56 116 PRO A C 1
ATOM 948 O O . PRO A 1 116 ? -7.263 -0.646 -10.308 1.00 96.56 116 PRO A O 1
ATOM 951 N N . LEU A 1 117 ? -8.853 0.942 -10.321 1.00 95.75 117 LEU A N 1
ATOM 952 C CA . LEU A 1 117 ? -8.559 1.439 -11.671 1.00 95.75 117 LEU A CA 1
ATOM 953 C C . LEU A 1 117 ? -7.121 1.957 -11.807 1.00 95.75 117 LEU A C 1
ATOM 955 O O . LEU A 1 117 ? -6.491 1.803 -12.850 1.00 95.75 117 LEU A O 1
ATOM 959 N N . ARG A 1 118 ? -6.599 2.614 -10.766 1.00 95.88 118 ARG A N 1
ATOM 960 C CA . ARG A 1 118 ? -5.221 3.110 -10.744 1.00 95.88 118 ARG A CA 1
ATOM 961 C C . ARG A 1 118 ? -4.217 1.974 -10.613 1.00 95.88 118 ARG A C 1
ATOM 963 O O . ARG A 1 118 ? -3.218 2.004 -11.323 1.00 95.88 118 ARG A O 1
ATOM 970 N N . ALA A 1 119 ? -4.475 1.026 -9.715 1.00 96.50 119 ALA A N 1
ATOM 971 C CA . ALA A 1 119 ? -3.609 -0.127 -9.498 1.00 96.50 119 ALA A CA 1
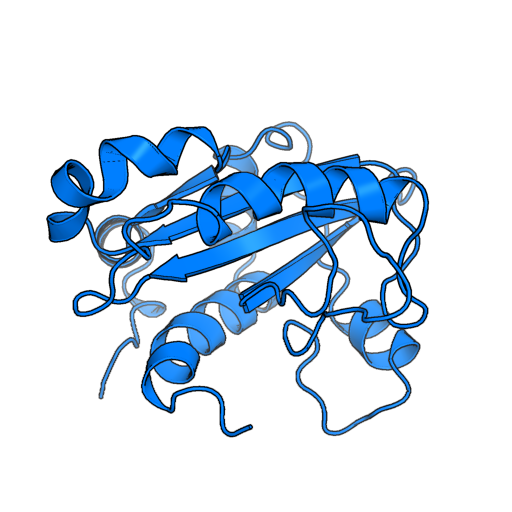ATOM 972 C C . ALA A 1 119 ? -3.425 -0.912 -10.804 1.00 96.50 119 ALA A C 1
ATOM 974 O O . ALA A 1 119 ? -2.298 -1.114 -11.239 1.00 96.50 119 ALA A O 1
ATOM 975 N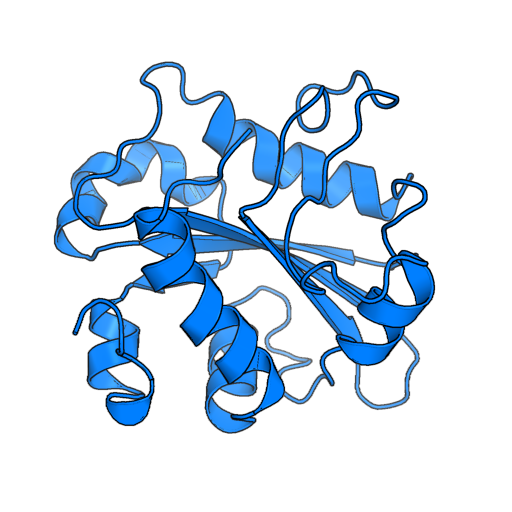 N . GLU A 1 120 ? -4.524 -1.231 -11.490 1.00 96.06 120 GLU A N 1
ATOM 976 C CA . GLU A 1 120 ? -4.495 -1.889 -12.801 1.00 96.06 120 GLU A CA 1
ATOM 977 C C . GLU A 1 120 ? -3.786 -1.033 -13.861 1.00 96.06 120 GLU A C 1
ATOM 979 O O . GLU A 1 120 ? -2.869 -1.493 -14.536 1.00 96.06 120 GLU A O 1
ATOM 984 N N . CYS A 1 121 ? -4.120 0.259 -13.951 1.00 95.75 121 CYS A N 1
ATOM 985 C CA . CYS A 1 121 ? -3.483 1.156 -14.914 1.00 95.75 121 CYS A CA 1
ATOM 986 C C . CYS A 1 121 ? -1.956 1.242 -14.742 1.00 95.75 121 CYS A C 1
ATOM 988 O O . CYS A 1 121 ? -1.247 1.458 -15.727 1.00 95.75 121 CYS A O 1
ATOM 990 N N . TRP A 1 122 ? -1.440 1.151 -13.514 1.00 96.19 122 TRP A N 1
ATOM 991 C CA . TRP A 1 122 ? -0.004 1.259 -13.246 1.00 96.19 122 TRP A CA 1
ATOM 992 C C . TRP A 1 122 ? 0.759 -0.039 -13.504 1.00 96.19 122 TRP A C 1
ATOM 994 O O . TRP A 1 122 ? 1.971 0.045 -13.690 1.00 96.19 122 TRP A O 1
ATOM 1004 N N . VAL A 1 123 ? 0.074 -1.184 -13.587 1.00 96.94 123 VAL A N 1
ATOM 1005 C CA . VAL A 1 123 ? 0.662 -2.428 -14.108 1.00 96.94 123 VAL A CA 1
ATOM 1006 C C . VAL A 1 123 ? 0.996 -2.247 -15.590 1.00 96.94 123 VAL A C 1
ATOM 1008 O O . VAL A 1 123 ? 2.136 -2.453 -15.997 1.00 96.94 123 VAL A O 1
ATOM 1011 N N . ASP A 1 124 ? 0.038 -1.761 -16.384 1.00 95.06 124 ASP A N 1
ATOM 1012 C CA . ASP A 1 124 ? 0.224 -1.596 -17.831 1.00 95.06 124 ASP A CA 1
ATOM 1013 C C . ASP A 1 124 ? 1.119 -0.403 -18.192 1.00 95.06 124 ASP A C 1
ATOM 1015 O O . ASP A 1 124 ? 1.909 -0.443 -19.137 1.00 95.06 124 ASP A O 1
ATOM 1019 N N . LYS A 1 125 ? 0.928 0.721 -17.491 1.00 93.69 125 LYS A N 1
ATOM 1020 C CA . LYS A 1 125 ? 1.521 2.025 -17.823 1.00 93.69 125 LYS A CA 1
ATOM 1021 C C . LYS A 1 125 ? 1.997 2.732 -16.550 1.00 93.69 125 LYS A C 1
ATOM 1023 O O . LYS A 1 125 ? 1.404 3.744 -16.152 1.00 93.69 125 LYS A O 1
ATOM 1028 N N . PRO A 1 126 ? 3.057 2.227 -15.895 1.00 93.25 126 PRO A N 1
ATOM 1029 C CA . PRO A 1 126 ? 3.565 2.822 -14.667 1.00 93.25 126 PRO A CA 1
ATOM 1030 C C . PRO A 1 126 ? 4.040 4.266 -14.912 1.00 93.25 126 PRO A C 1
ATOM 1032 O O . PRO A 1 126 ? 4.717 4.543 -15.907 1.00 93.25 126 PRO A O 1
ATOM 1035 N N . PRO A 1 127 ? 3.729 5.216 -14.009 1.00 92.00 127 PRO A N 1
ATOM 1036 C CA . PRO A 1 127 ? 4.331 6.544 -14.037 1.00 92.00 127 PRO A CA 1
ATOM 1037 C C . PRO A 1 127 ? 5.869 6.480 -13.984 1.00 92.00 127 PRO A C 1
ATOM 1039 O O . PRO A 1 127 ? 6.409 5.557 -13.380 1.00 92.00 127 PRO A O 1
ATOM 1042 N N . PRO A 1 128 ? 6.604 7.503 -14.467 1.00 90.56 128 PRO A N 1
ATOM 1043 C CA . PRO A 1 128 ? 8.074 7.474 -14.521 1.00 90.56 128 PRO A CA 1
ATOM 1044 C C . PRO A 1 128 ? 8.789 7.247 -13.180 1.00 90.56 128 PRO A C 1
ATOM 1046 O O . PRO A 1 128 ? 9.959 6.888 -13.163 1.00 90.56 128 PRO A O 1
ATOM 1049 N N . LYS A 1 129 ? 8.106 7.500 -12.058 1.00 91.38 129 LYS A N 1
ATOM 1050 C CA . LYS A 1 129 ? 8.627 7.338 -10.692 1.00 91.38 129 LYS A CA 1
ATOM 1051 C C . LYS A 1 129 ? 8.286 5.983 -10.064 1.00 91.38 129 LYS A C 1
ATOM 1053 O O . LYS A 1 129 ? 8.725 5.725 -8.950 1.00 91.38 129 LYS A O 1
ATOM 1058 N N . VAL A 1 130 ? 7.479 5.162 -10.732 1.00 94.19 130 VAL A N 1
ATOM 1059 C CA . VAL A 1 130 ? 7.011 3.856 -10.256 1.00 94.19 130 VAL A CA 1
ATOM 1060 C C . VAL A 1 130 ? 7.808 2.772 -10.969 1.00 94.19 130 VAL A C 1
ATOM 1062 O O . VAL A 1 130 ? 7.971 2.827 -12.187 1.00 94.19 130 VAL A O 1
ATOM 1065 N N . LEU A 1 131 ? 8.320 1.797 -10.216 1.00 95.31 131 LEU A N 1
ATOM 1066 C CA . LEU A 1 131 ? 9.007 0.659 -10.819 1.00 95.31 131 LEU A CA 1
ATOM 1067 C C . LEU A 1 131 ? 8.019 -0.140 -11.693 1.00 95.31 131 LEU A C 1
ATOM 1069 O O . LEU A 1 131 ? 6.854 -0.307 -11.318 1.00 95.31 131 LEU A O 1
ATOM 1073 N N . PRO A 1 132 ? 8.463 -0.687 -12.833 1.00 96.62 132 PRO A N 1
ATOM 1074 C CA . PRO A 1 132 ? 7.677 -1.678 -13.554 1.00 96.62 132 PRO A CA 1
ATOM 1075 C C . PRO A 1 132 ? 7.372 -2.889 -12.664 1.00 96.62 132 PRO A C 1
ATOM 1077 O O . PRO A 1 132 ? 8.238 -3.367 -11.922 1.00 96.62 132 PRO A O 1
ATOM 1080 N N . HIS A 1 133 ? 6.137 -3.372 -12.735 1.00 97.69 133 HIS A N 1
ATOM 1081 C CA . HIS A 1 133 ? 5.639 -4.514 -11.975 1.00 97.69 133 HIS A CA 1
ATOM 1082 C C . HIS A 1 133 ? 4.570 -5.256 -12.778 1.00 97.69 133 HIS A C 1
ATOM 1084 O O . HIS A 1 133 ? 4.053 -4.733 -13.757 1.00 97.69 133 HIS A O 1
ATOM 1090 N N . HIS A 1 134 ? 4.274 -6.489 -12.377 1.00 97.62 134 HIS A N 1
ATOM 1091 C CA . HIS A 1 134 ? 3.450 -7.419 -13.151 1.00 97.62 134 HIS A CA 1
ATOM 1092 C C . HIS A 1 134 ? 2.013 -7.504 -12.644 1.00 97.62 134 HIS A C 1
ATOM 1094 O O . HIS A 1 134 ? 1.144 -8.009 -13.344 1.00 97.62 134 HIS A O 1
ATOM 1100 N N . ASP A 1 135 ? 1.772 -7.090 -11.401 1.00 97.88 135 ASP A N 1
ATOM 1101 C CA . ASP A 1 135 ? 0.466 -7.215 -10.769 1.00 97.88 135 ASP A CA 1
ATOM 1102 C C . ASP A 1 135 ? 0.300 -6.194 -9.639 1.00 97.88 135 ASP A C 1
ATOM 1104 O O . ASP A 1 135 ? 1.279 -5.805 -9.001 1.00 97.88 135 ASP A O 1
ATOM 1108 N N . ALA A 1 136 ? -0.929 -5.779 -9.354 1.00 98.19 136 ALA A N 1
ATOM 1109 C CA . ALA A 1 136 ? -1.222 -4.835 -8.289 1.00 98.19 136 ALA A CA 1
ATOM 1110 C C . ALA A 1 136 ? -2.513 -5.178 -7.536 1.00 98.19 136 ALA A C 1
ATOM 1112 O O . ALA A 1 136 ? -3.461 -5.738 -8.092 1.00 98.19 136 ALA A O 1
ATOM 1113 N N . SER A 1 137 ? -2.567 -4.831 -6.254 1.00 98.31 137 SER A N 1
ATOM 1114 C CA . SER A 1 137 ? -3.787 -4.859 -5.447 1.00 98.31 137 SER A CA 1
ATOM 1115 C C . SER A 1 137 ? -4.015 -3.533 -4.731 1.00 98.31 137 SER A C 1
ATOM 1117 O O . SER A 1 137 ? -3.198 -2.609 -4.761 1.00 98.31 137 SER A O 1
ATOM 1119 N N . THR A 1 138 ? -5.163 -3.446 -4.074 1.00 98.69 138 THR A N 1
ATOM 1120 C CA . THR A 1 138 ? -5.557 -2.312 -3.250 1.00 98.69 138 THR A CA 1
ATOM 1121 C C . THR A 1 138 ? -5.659 -2.742 -1.798 1.00 98.69 138 THR A C 1
ATOM 1123 O O . THR A 1 138 ? -6.102 -3.853 -1.490 1.00 98.69 138 THR A O 1
ATOM 1126 N N . GLY A 1 139 ? -5.272 -1.846 -0.898 1.00 98.56 139 GLY A N 1
ATOM 1127 C CA . GLY A 1 139 ? -5.428 -2.047 0.529 1.00 98.56 139 GLY A CA 1
ATOM 1128 C C . GLY A 1 139 ? -5.916 -0.795 1.241 1.00 98.56 139 GLY A C 1
ATOM 1129 O O . GLY A 1 139 ? -5.795 0.315 0.731 1.00 98.56 139 GLY A O 1
ATOM 1130 N N . ILE A 1 140 ? -6.479 -0.974 2.427 1.00 98.50 140 ILE A N 1
ATOM 1131 C CA . ILE A 1 140 ? -6.880 0.130 3.291 1.00 98.50 140 ILE A CA 1
ATOM 1132 C C . ILE A 1 140 ? -6.503 -0.166 4.736 1.00 98.50 140 ILE A C 1
ATOM 1134 O O . ILE A 1 140 ? -6.779 -1.259 5.241 1.00 98.50 140 ILE A O 1
ATOM 1138 N N . PHE A 1 141 ? -5.915 0.839 5.385 1.00 97.88 141 PHE A N 1
ATOM 1139 C CA . PHE A 1 141 ? -5.784 0.908 6.834 1.00 97.88 141 PHE A CA 1
ATOM 1140 C C . PHE A 1 141 ? -6.791 1.913 7.384 1.00 97.88 141 PHE A C 1
ATOM 1142 O O . PHE A 1 141 ? -6.853 3.049 6.909 1.00 97.88 141 PHE A O 1
ATOM 1149 N N . PHE A 1 142 ? -7.615 1.505 8.345 1.00 97.38 142 PHE A N 1
ATOM 1150 C CA . PHE A 1 142 ? -8.701 2.346 8.854 1.00 97.38 142 PHE A CA 1
ATOM 1151 C C . PHE A 1 142 ? -9.042 2.056 10.317 1.00 97.38 142 PHE A C 1
ATOM 1153 O O . PHE A 1 142 ? -8.644 1.035 10.854 1.00 97.38 142 PHE A O 1
ATOM 1160 N N . SER A 1 143 ? -9.791 2.937 10.984 1.00 95.94 143 SER A N 1
ATOM 1161 C CA . SER A 1 143 ? -10.302 2.629 12.330 1.00 95.94 143 SER A CA 1
ATOM 1162 C C . SER A 1 143 ? -11.505 1.687 12.267 1.00 95.94 143 SER A C 1
ATOM 1164 O O . SER A 1 143 ? -12.443 1.916 11.500 1.00 95.94 143 SER A O 1
ATOM 1166 N N . GLU A 1 144 ? -11.523 0.669 13.120 1.00 96.38 144 GLU A N 1
ATOM 1167 C CA . GLU A 1 144 ? -12.626 -0.280 13.292 1.00 96.38 144 GLU A CA 1
ATOM 1168 C C . GLU A 1 144 ? -13.958 0.434 13.558 1.00 96.38 144 GLU A C 1
ATOM 1170 O O . GLU A 1 144 ? -14.977 0.099 12.952 1.00 96.38 144 GLU A O 1
ATOM 1175 N N . GLY A 1 145 ? -13.943 1.504 14.361 1.00 96.06 145 GLY A N 1
ATOM 1176 C CA . GLY A 1 145 ? -15.130 2.322 14.639 1.00 96.06 145 GLY A CA 1
ATOM 1177 C C . GLY A 1 145 ? -15.761 2.960 13.392 1.00 96.06 145 GLY A C 1
ATOM 1178 O O . GLY A 1 145 ? -16.924 3.362 13.420 1.00 96.06 145 GLY A O 1
ATOM 1179 N N . LYS A 1 146 ? -15.026 3.024 12.274 1.00 96.44 146 LYS A N 1
ATOM 1180 C CA . LYS A 1 146 ? -15.491 3.539 10.980 1.00 96.44 146 LYS A CA 1
ATOM 1181 C C . LYS A 1 146 ? -15.979 2.460 10.021 1.00 96.44 146 LYS A C 1
ATOM 1183 O O . LYS A 1 146 ? -16.465 2.804 8.946 1.00 96.44 146 LYS A O 1
ATOM 1188 N N . ARG A 1 147 ? -15.904 1.171 10.370 1.00 96.44 147 ARG A N 1
ATOM 1189 C CA . ARG A 1 147 ? -16.242 0.067 9.453 1.00 96.44 147 ARG A CA 1
ATOM 1190 C C . ARG A 1 147 ? -17.630 0.207 8.830 1.00 96.44 147 ARG A C 1
ATOM 1192 O O . ARG A 1 147 ? -17.757 0.078 7.617 1.00 96.44 147 ARG A O 1
ATOM 1199 N N . ALA A 1 148 ? -18.649 0.495 9.639 1.00 96.38 148 ALA A N 1
ATOM 1200 C CA . ALA A 1 148 ? -20.019 0.661 9.151 1.00 96.38 148 ALA A CA 1
ATOM 1201 C C . ALA A 1 148 ? -20.159 1.872 8.211 1.00 96.38 148 ALA A C 1
ATOM 1203 O O . ALA A 1 148 ? -20.801 1.771 7.170 1.00 96.38 148 ALA A O 1
ATOM 1204 N N . GLU A 1 149 ? -19.506 2.993 8.540 1.00 95.56 149 GLU A N 1
ATOM 1205 C CA . GLU A 1 149 ? -19.465 4.192 7.690 1.00 95.56 149 GLU A CA 1
ATOM 1206 C C . GLU A 1 149 ? -18.751 3.909 6.358 1.00 95.56 149 GLU A C 1
ATOM 1208 O O . GLU A 1 149 ? -19.172 4.387 5.307 1.00 95.56 149 GLU A O 1
ATOM 1213 N N . TYR A 1 150 ? -17.679 3.115 6.385 1.00 96.25 150 TYR A N 1
ATOM 1214 C CA . TYR A 1 150 ? -16.857 2.826 5.211 1.00 96.25 150 TYR A CA 1
ATOM 1215 C C . TYR A 1 150 ? -17.355 1.657 4.372 1.00 96.25 150 TYR A C 1
ATOM 1217 O O . TYR A 1 150 ? -16.863 1.496 3.257 1.00 96.25 150 TYR A O 1
ATOM 1225 N N . ALA A 1 151 ? -18.329 0.875 4.845 1.00 95.88 151 ALA A N 1
ATOM 1226 C CA . ALA A 1 151 ? -18.838 -0.309 4.155 1.00 95.88 151 ALA A CA 1
ATOM 1227 C C . ALA A 1 151 ? -19.109 -0.099 2.646 1.00 95.88 151 ALA A C 1
ATOM 1229 O O . ALA A 1 151 ? -18.636 -0.924 1.867 1.00 95.88 151 ALA A O 1
ATOM 1230 N N . PRO A 1 152 ? -19.717 1.019 2.184 1.00 95.19 152 PRO A N 1
ATOM 1231 C CA . PRO A 1 152 ? -19.938 1.266 0.750 1.00 95.19 152 PRO A CA 1
ATOM 1232 C C . PRO A 1 152 ? -18.658 1.426 -0.090 1.00 95.19 152 PRO A C 1
ATOM 1234 O O . PRO A 1 152 ? -18.705 1.449 -1.319 1.00 95.19 152 PRO A O 1
ATOM 1237 N N . HIS A 1 153 ? -17.510 1.611 0.558 1.00 96.19 153 HIS A N 1
ATOM 1238 C CA . HIS A 1 153 ? -16.218 1.872 -0.069 1.00 96.19 153 HIS A CA 1
ATOM 1239 C C . HIS A 1 153 ? -15.242 0.706 0.070 1.00 96.19 153 HIS A C 1
ATOM 1241 O O . HIS A 1 153 ? -14.347 0.583 -0.770 1.00 96.19 153 HIS A O 1
ATOM 1247 N N . LEU A 1 154 ? -15.402 -0.133 1.100 1.00 96.38 154 LEU A N 1
ATOM 1248 C CA . LEU A 1 154 ? -14.446 -1.186 1.446 1.00 96.38 154 LEU A CA 1
ATOM 1249 C C . LEU A 1 154 ? -14.256 -2.212 0.323 1.00 96.38 154 LEU A C 1
ATOM 1251 O O . LEU A 1 154 ? -13.149 -2.719 0.170 1.00 96.38 154 LEU A O 1
ATOM 1255 N N . ASP A 1 155 ? -15.261 -2.466 -0.513 1.00 96.56 155 ASP A N 1
ATOM 1256 C CA . ASP A 1 155 ? -15.143 -3.421 -1.627 1.00 96.56 155 ASP A CA 1
ATOM 1257 C C . ASP A 1 155 ? -14.140 -2.994 -2.710 1.00 96.56 155 ASP A C 1
ATOM 1259 O O . ASP A 1 155 ? -13.655 -3.829 -3.470 1.00 96.56 155 ASP A O 1
ATOM 1263 N N . ASN A 1 156 ? -13.737 -1.717 -2.739 1.00 97.38 156 ASN A N 1
ATOM 1264 C CA . ASN A 1 156 ? -12.663 -1.245 -3.620 1.00 97.38 156 ASN A CA 1
ATOM 1265 C C . ASN A 1 156 ? -11.257 -1.637 -3.118 1.00 97.38 156 ASN A C 1
ATOM 1267 O O . ASN A 1 156 ? -10.269 -1.432 -3.828 1.00 97.38 156 ASN A O 1
ATOM 1271 N N . PHE A 1 157 ? -11.157 -2.187 -1.903 1.00 98.12 157 PHE A N 1
ATOM 1272 C CA . PHE A 1 157 ? -9.913 -2.545 -1.228 1.00 98.12 157 PHE A CA 1
ATOM 1273 C C . PHE A 1 157 ? -9.887 -4.040 -0.914 1.00 98.12 157 PHE A C 1
ATOM 1275 O O . PHE A 1 157 ? -10.676 -4.538 -0.111 1.00 98.12 157 PHE A O 1
ATOM 1282 N N . GLN A 1 158 ? -8.976 -4.778 -1.545 1.00 97.44 158 GLN A N 1
ATOM 1283 C CA . GLN A 1 158 ? -8.857 -6.222 -1.321 1.00 97.44 158 GLN A CA 1
ATOM 1284 C C . GLN A 1 158 ? -8.309 -6.515 0.077 1.00 97.44 158 GLN A C 1
ATOM 1286 O O . GLN A 1 158 ? -8.913 -7.288 0.818 1.00 97.44 158 GLN A O 1
ATOM 1291 N N . THR A 1 159 ? -7.232 -5.830 0.461 1.00 98.38 159 THR A N 1
ATOM 1292 C CA . THR A 1 159 ? -6.669 -5.901 1.813 1.00 98.38 159 THR A CA 1
ATOM 1293 C C . THR A 1 159 ? -7.363 -4.884 2.715 1.00 98.38 159 THR A C 1
ATOM 1295 O O . THR A 1 159 ? -7.376 -3.692 2.418 1.00 98.38 159 THR A O 1
ATOM 1298 N N . LYS A 1 160 ? -7.931 -5.329 3.834 1.00 98.44 160 LYS A N 1
ATOM 1299 C CA . LYS A 1 160 ? -8.612 -4.465 4.808 1.00 98.44 160 LYS A CA 1
ATOM 1300 C C . LYS A 1 160 ? -8.023 -4.759 6.180 1.00 98.44 160 LYS A C 1
ATOM 1302 O O . LYS A 1 160 ? -8.157 -5.882 6.654 1.00 98.44 160 LYS A O 1
ATOM 1307 N N . ILE A 1 161 ? -7.347 -3.785 6.773 1.00 98.44 161 ILE A N 1
ATOM 1308 C CA . ILE A 1 161 ? -6.688 -3.932 8.073 1.00 98.44 161 ILE A CA 1
ATOM 1309 C C . ILE A 1 161 ? -7.101 -2.752 8.938 1.00 98.44 161 ILE A C 1
ATOM 1311 O O . ILE A 1 161 ? -7.028 -1.613 8.478 1.00 98.44 161 ILE A O 1
ATOM 1315 N N . THR A 1 162 ? -7.521 -2.996 10.176 1.00 97.88 162 THR A N 1
ATOM 1316 C CA . THR A 1 162 ? -7.786 -1.890 11.099 1.00 97.88 162 THR A CA 1
ATOM 1317 C C . THR A 1 162 ? -6.597 -1.534 11.974 1.00 97.88 162 THR A C 1
ATOM 1319 O O . THR A 1 162 ? -5.718 -2.362 12.213 1.00 97.88 162 THR A O 1
ATOM 1322 N N . PHE A 1 163 ? -6.540 -0.289 12.448 1.00 96.94 163 PHE A N 1
ATOM 1323 C CA . PHE A 1 163 ? -5.505 0.120 13.404 1.00 96.94 163 PHE A CA 1
ATOM 1324 C C . PHE A 1 163 ? -5.612 -0.681 14.703 1.00 96.94 163 PHE A C 1
ATOM 1326 O O . PHE A 1 163 ? -4.595 -1.082 15.251 1.00 96.94 163 PHE A O 1
ATOM 1333 N N . GLU A 1 164 ? -6.830 -1.010 15.125 1.00 96.88 164 GLU A N 1
ATOM 1334 C CA . GLU A 1 164 ? -7.133 -1.832 16.294 1.00 96.88 164 GLU A CA 1
ATOM 1335 C C . GLU A 1 164 ? -6.709 -3.301 16.087 1.00 96.88 164 GLU A C 1
ATOM 1337 O O . GLU A 1 164 ? -6.322 -3.989 17.033 1.00 96.88 164 GLU A O 1
ATOM 1342 N N . GLU A 1 165 ? -6.736 -3.809 14.847 1.00 97.75 165 GLU A N 1
ATOM 1343 C CA . GLU A 1 165 ? -6.083 -5.081 14.516 1.00 97.75 165 GLU A CA 1
ATOM 1344 C C . GLU A 1 165 ? -4.560 -4.982 14.677 1.00 97.75 165 GLU A C 1
ATOM 1346 O O . GLU A 1 165 ? -3.968 -5.872 15.280 1.00 97.75 165 GLU A O 1
ATOM 1351 N N . ILE A 1 166 ? -3.924 -3.908 14.198 1.00 97.62 166 ILE A N 1
ATOM 1352 C CA . ILE A 1 166 ? -2.472 -3.712 14.362 1.00 97.62 166 ILE A CA 1
ATOM 1353 C C . ILE A 1 166 ? -2.105 -3.572 15.843 1.00 97.62 166 ILE A C 1
ATOM 1355 O O . ILE A 1 166 ? -1.153 -4.195 16.286 1.00 97.62 166 ILE A O 1
ATOM 1359 N N . GLU A 1 167 ? -2.870 -2.816 16.626 1.00 96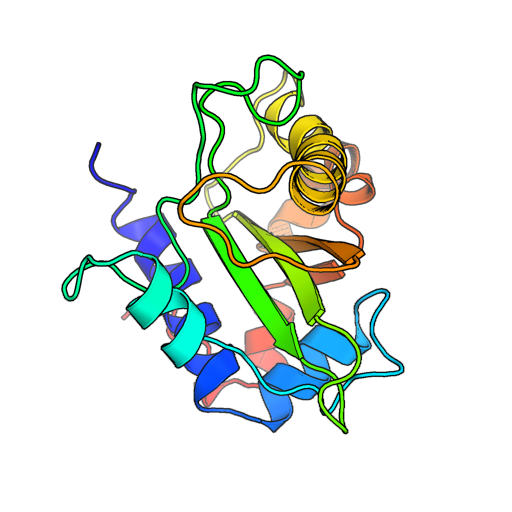.19 167 GLU A N 1
ATOM 1360 C CA . GLU A 1 167 ? -2.670 -2.654 18.073 1.00 96.19 167 GLU A CA 1
ATOM 1361 C C . GLU A 1 167 ? -2.719 -3.983 18.828 1.00 96.19 167 GLU A C 1
ATOM 1363 O O . GLU A 1 167 ? -1.985 -4.172 19.796 1.00 96.19 167 GLU A O 1
ATOM 1368 N N . ARG A 1 168 ? -3.573 -4.912 18.387 1.00 97.44 168 ARG A N 1
ATOM 1369 C CA . ARG A 1 168 ? -3.707 -6.229 19.012 1.00 97.44 168 ARG A CA 1
ATOM 1370 C C . ARG A 1 168 ? -2.592 -7.188 18.605 1.00 97.44 168 ARG A C 1
ATOM 1372 O O . ARG A 1 168 ? -2.058 -7.874 19.469 1.00 97.44 168 ARG A O 1
ATOM 1379 N N . GLU A 1 169 ? -2.279 -7.269 17.313 1.00 97.75 169 GLU A N 1
ATOM 1380 C CA . GLU A 1 169 ? -1.323 -8.257 16.787 1.00 97.75 169 GLU A CA 1
ATOM 1381 C C . GLU A 1 169 ? 0.136 -7.763 16.859 1.00 97.75 169 GLU A C 1
ATOM 1383 O O . GLU A 1 169 ? 1.055 -8.556 17.029 1.00 97.75 169 GLU A O 1
ATOM 1388 N N . PHE A 1 170 ? 0.355 -6.448 16.763 1.00 96.94 170 PHE A N 1
ATOM 1389 C CA . PHE A 1 170 ? 1.667 -5.793 16.733 1.00 96.94 170 PHE A CA 1
ATOM 1390 C C . PHE A 1 170 ? 1.673 -4.510 17.592 1.00 96.94 170 PHE A C 1
ATOM 1392 O O . PHE A 1 170 ? 1.893 -3.408 17.074 1.00 96.94 170 PHE A O 1
ATOM 1399 N N . PRO A 1 171 ? 1.440 -4.610 18.915 1.00 94.75 171 PRO A N 1
ATOM 1400 C CA . PRO A 1 171 ? 1.293 -3.449 19.799 1.00 94.75 171 PRO A CA 1
ATOM 1401 C C . PRO A 1 171 ? 2.501 -2.499 19.787 1.00 94.75 171 PRO A C 1
ATOM 1403 O O . PRO A 1 171 ? 2.340 -1.299 19.992 1.00 94.75 171 PRO A O 1
ATOM 1406 N N . HIS A 1 172 ? 3.711 -3.002 19.513 1.00 92.88 172 HIS A N 1
ATOM 1407 C CA . HIS A 1 172 ? 4.932 -2.194 19.401 1.00 92.88 172 HIS A CA 1
ATOM 1408 C C . HIS A 1 172 ? 4.956 -1.270 18.175 1.00 92.88 172 HIS A C 1
ATOM 1410 O O . HIS A 1 172 ? 5.774 -0.355 18.138 1.00 92.88 172 HIS A O 1
ATOM 1416 N N . LEU A 1 173 ? 4.086 -1.493 17.184 1.00 91.50 173 LEU A N 1
ATOM 1417 C CA . LEU A 1 173 ? 4.003 -0.692 15.957 1.00 91.50 173 LEU A CA 1
ATOM 1418 C C . LEU A 1 173 ? 2.955 0.422 16.024 1.00 91.50 173 LEU A C 1
ATOM 1420 O O . LEU A 1 173 ? 2.988 1.344 15.208 1.00 91.50 173 LEU A O 1
ATOM 1424 N N . ALA A 1 174 ? 2.018 0.333 16.969 1.00 85.19 174 ALA A N 1
ATOM 1425 C CA . ALA A 1 174 ? 0.857 1.208 17.084 1.00 85.19 174 ALA A CA 1
ATOM 1426 C C . ALA A 1 174 ? 1.196 2.589 17.681 1.00 85.19 174 ALA A C 1
ATOM 1428 O O . ALA A 1 174 ? 0.615 3.041 18.666 1.00 85.19 174 ALA A O 1
ATOM 1429 N N . GLU A 1 175 ? 2.150 3.291 17.071 1.00 81.38 175 GLU A N 1
ATOM 1430 C CA . GLU A 1 175 ? 2.586 4.631 17.471 1.00 81.38 175 GLU A CA 1
ATOM 1431 C C . GLU A 1 175 ? 1.815 5.723 16.708 1.00 81.38 175 GLU A C 1
ATOM 1433 O O . GLU A 1 175 ? 2.397 6.595 16.065 1.00 81.38 175 GLU A O 1
ATOM 1438 N N . TRP A 1 176 ? 0.481 5.666 16.748 1.00 79.44 176 TRP A N 1
ATOM 1439 C CA . TRP A 1 176 ? -0.390 6.556 15.964 1.00 79.44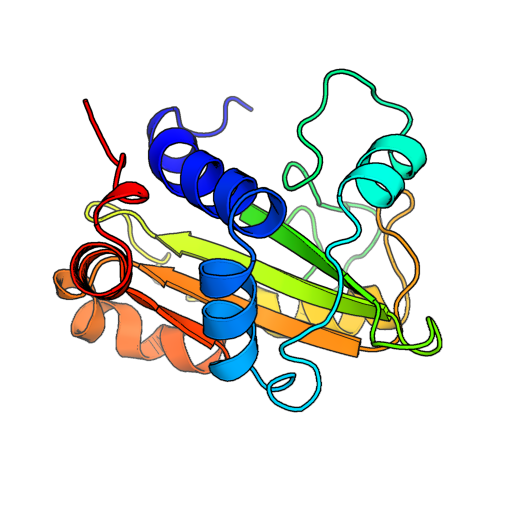 176 TRP A CA 1
ATOM 1440 C C . TRP A 1 176 ? -0.419 8.000 16.475 1.00 79.44 176 TRP A C 1
ATOM 1442 O O . TRP A 1 176 ? -0.689 8.932 15.718 1.00 79.44 176 TRP A O 1
ATOM 1452 N N . ALA A 1 177 ? -0.156 8.187 17.768 1.00 58.91 177 ALA A N 1
ATOM 1453 C CA . ALA A 1 177 ? -0.004 9.484 18.410 1.00 58.91 177 ALA A CA 1
ATOM 1454 C C . ALA A 1 177 ? 0.715 9.297 19.759 1.00 58.91 177 ALA A C 1
ATOM 1456 O O . ALA A 1 177 ? 0.175 8.665 20.667 1.00 58.91 177 ALA A O 1
ATOM 1457 N N . ARG A 1 178 ? 1.920 9.854 19.899 1.00 46.09 178 ARG A N 1
ATOM 1458 C CA . ARG A 1 178 ? 2.393 10.374 21.188 1.00 46.09 178 ARG A CA 1
ATOM 1459 C C . ARG A 1 178 ? 2.382 11.891 21.102 1.00 46.09 178 ARG A C 1
ATOM 1461 O O . ARG A 1 178 ? 2.709 12.403 20.004 1.00 46.09 178 ARG A O 1
#

Foldseek 3Di:
DDDPPLLCLPLVLLVVCCQPPLVSQLVQCCLFPNNVQSNWHWCQVVLCVQQVDVPDRSFWPDADCPDPDLQGNRAIFSGWIWTAGDPRPFIEIEREDEAEAPGADDPVLSNLQSRLVVRVCCQVPNDSSDDHGNYYFYAYEYAPVCCVVCVVRCVSHSRYHYLVNCCVPPVVSSSSDD

Mean predicted aligned error: 4.05 Å